Protein 9FCG (pdb70)

Foldseek 3Di:
DAFAAEEFEFELLWTWAFLLLQPDPVVPHTHTLFTDPDQLLVVLLVCVVLPHAEHEYELEDDNVNSVVSVLSSQQSHARRYEYEYPDFLVCQVVVNVSRHQAYEDEARQDDPLDGNVVRLVSNCVRPNQRRYEYEQAFEQDPNFTFRADDSRPGTGPDTPAQVVLVVCNVRHQEYEYEPSVQASVLQADDLVVLLRCLVRHPHQYEYEGNDAEPVSVVSSCVSNVSRYYYYDASQEVVNPHDYDPVVSSVVNVVVVD

GO terms:
  GO:0003949 1-(5-phosphoribosyl)-5-[(5-phosphoribosylamino)methylideneamino]imidazole-4-carboxamide isomerase activity (F, IDA)
  GO:0000105 L-histidine biosynthetic process (P, IDA)
  GO:0003949 1-(5-phosphoribosyl)-5-[(5-phosphoribosylamino)methylideneamino]imidazole-4-carboxamide isomerase activity (F, IMP)
  GO:0000105 L-histidine biosynthetic process (P, IMP)

Radius of gyration: 16.59 Å; Cα contacts (8 Å, |Δi|>4): 618; chains: 1; boundi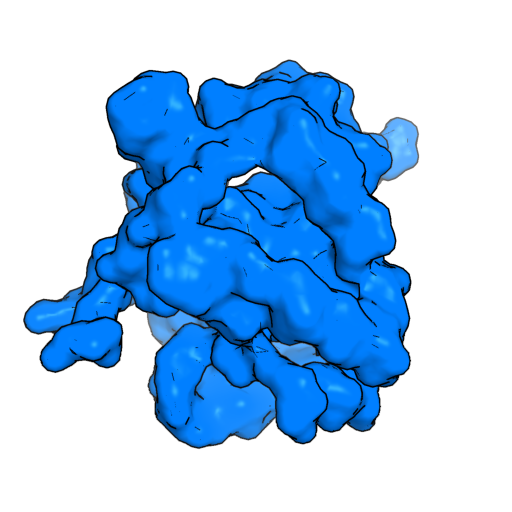ng box: 42×40×37 Å

Nearest PDB structures (foldseek):
  9fcg-assembly1_A  TM=1.004E+00  e=3.293E-57  Medicago truncatula
  9fcf-assembly1_A  TM=1.003E+00  e=4.001E-53  Medicago truncatula
  6vdg-assembly1_A  TM=8.249E-01  e=1.670E-14  Thermotoga maritima
  1thf-assembly1_D-2  TM=7.845E-01  e=5.642E-15  Thermotoga maritima
  1ka9-assembly1_F  TM=8.046E-01  e=2.705E-14  Thermus thermophilus

Solvent-accessible surface area: 11078 Å² total; per-residue (Å²): 93,1,62,1,11,0,8,0,18,0,10,128,25,66,3,21,10,6,8,7,36,25,7,112,66,74,199,128,126,24,99,53,44,41,86,21,134,94,40,2,26,96,10,0,44,44,0,86,134,42,37,1,142,15,0,6,0,34,9,21,21,105,43,102,146,0,102,53,12,0,26,81,0,0,106,29,18,93,49,2,0,5,0,1,30,66,6,47,24,140,42,0,80,46,11,36,129,58,17,6,29,23,0,8,5,24,44,56,1,17,72,142,5,90,44,33,68,121,59,0,108,30,0,38,166,47,5,16,81,97,98,0,1,2,11,2,0,2,48,93,90,151,58,128,14,12,0,1,4,40,80,42,33,87,84,6,102,18,29,4,54,41,166,32,0,113,99,2,10,90,24,2,47,21,1,4,0,19,3,0,80,35,24,7,68,75,157,16,25,33,61,96,0,0,42,37,0,5,148,58,23,80,36,68,2,4,0,4,6,9,7,34,81,68,86,17,0,72,88,0,85,87,17,0,114,55,80,0,15,0,6,2,14,11,5,0,70,44,0,51,14,158,13,32,4,129,76,0,10,43,14,7,64,118,26,130,163

Secondary structure (DSSP, 8-state):
---B--EEEEETTEEEEE-GGG------PPPEEEEE-S-HHHHHHHHHHTT--SEEEEEESS-HHHHHHHHHHHHHSTTTEEEESS--TTTHHHHHTTT-SEEEESGGGEETTEE-HHHHHHHHHHH-GGGEEEE--EEEETTEEEEEETTTTEEEEEE-SHHHHHHHTTS-SEEEEEBTTTTTS-S---HHHHHHHHHH-SS-EEEES---SHHHHHHHHHHHTT-EEEE--TTBGGGTSSB-HHHHHHHHHHHT-

Structure (mmCIF, N/CA/C/O backbone):
data_9FCG
#
_entry.id   9FCG
#
_cell.length_a   87.790
_cell.length_b   87.790
_cell.length_c   35.633
_cell.angle_alpha   90.000
_cell.angle_beta   90.000
_cell.angle_gamma   90.000
#
_symmetry.space_group_name_H-M   'P 4'
#
loop_
_entity.id
_entity.type
_entity.pdbx_description
1 polymer '1-(5-phosphoribosyl)-5-[(5-phosphoribosylamino)methylideneamino] imidazole-4-carboxamide isomerase, chloroplastic'
2 non-polymer '[(2R,3S,4R,5R)-5-[4-AMINOCARBONYL-5-[[(Z)-[(3R,4R)-3,4-DIHYDROXY-2-OXO-5-PHOSPHONOOXY-PENTYL]IMINOMETHYL]AMINO]IMIDAZOL-1-YL]-3,4-DIHYDROXY-OXOLAN-2-YL]METHYL DIHYDROGEN PHOSPHATE'
3 non-polymer (4S)-2-METHYL-2,4-PENTANEDIOL
4 non-polymer 'SODIUM ION'
5 non-polymer 'CHLORIDE ION'
6 water water
#
loop_
_atom_site.group_PDB
_atom_site.id
_atom_site.type_symbol
_atom_site.label_atom_id
_atom_site.label_alt_id
_atom_site.label_comp_id
_atom_site.label_asym_id
_atom_site.label_entity_id
_atom_site.label_seq_id
_atom_site.pdbx_PDB_ins_code
_atom_site.Cartn_x
_atom_site.Cartn_y
_atom_site.Cartn_z
_atom_site.occupancy
_atom_site.B_iso_or_equiv
_atom_site.auth_seq_id
_atom_site.auth_comp_id
_atom_site.auth_asym_id
_atom_site.auth_atom_id
_atom_site.pdbx_PDB_model_num
ATOM 1 N N . SER A 1 11 ? 33.06900 26.41700 5.01100 1.000 38.63000 49 SER A N 1
ATOM 2 C CA . SER A 1 11 ? 32.96200 25.15700 4.28700 1.000 33.29000 49 SER A CA 1
ATOM 3 C C . SER A 1 11 ? 31.56300 24.96900 3.70900 1.000 29.75000 49 SER A C 1
ATOM 4 O O . SER A 1 11 ? 30.56000 25.28000 4.35900 1.000 31.65000 49 SER A O 1
ATOM 7 N N . VAL A 1 12 ? 31.51300 24.45000 2.48500 1.000 21.83000 50 VAL A N 1
ATOM 8 C CA . VAL A 1 12 ? 30.24800 24.21100 1.80800 1.000 18.28000 50 VAL A CA 1
ATOM 9 C C . VAL A 1 12 ? 29.49100 23.10900 2.53200 1.000 17.70000 50 VAL A C 1
ATOM 10 O O . VAL A 1 12 ? 30.06800 22.08200 2.91300 1.000 19.50000 50 VAL A O 1
ATOM 14 N N . GLN A 1 13 ? 28.18900 23.31000 2.71400 1.000 14.83000 51 GLN A N 1
ATOM 15 C CA . GLN A 1 13 ? 27.31800 22.30500 3.30200 1.000 15.54000 51 GLN A CA 1
ATOM 16 C C . GLN A 1 13 ? 26.33000 21.76500 2.28000 1.000 15.72000 51 GLN A C 1
ATOM 17 O O . GLN A 1 13 ? 25.78500 22.51900 1.46800 1.000 14.08000 51 GLN A O 1
ATOM 23 N N . PHE A 1 14 ? 26.10000 20.45400 2.34600 1.000 12.55000 52 PHE A N 1
ATOM 24 C CA . PHE A 1 14 ? 24.95600 19.79400 1.72700 1.000 13.39000 52 PHE A CA 1
ATOM 25 C C . PHE A 1 14 ? 23.72800 20.09100 2.57700 1.000 12.64000 52 PHE A C 1
ATOM 26 O O . PHE A 1 14 ? 23.65300 19.67800 3.73800 1.000 16.02000 52 PHE A O 1
ATOM 34 N N . ARG A 1 15 ? 22.77700 20.82700 2.00000 1.000 10.69000 53 ARG A N 1
ATO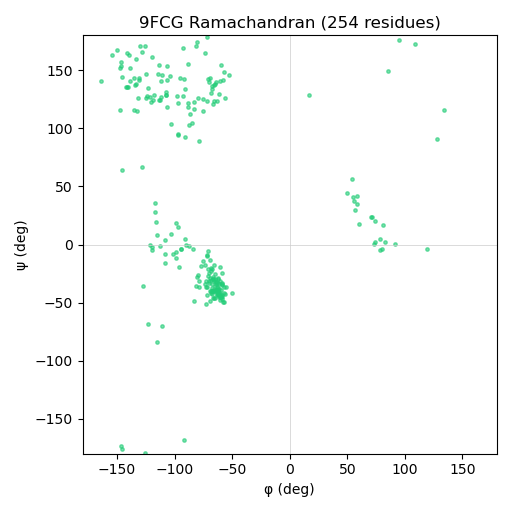M 35 C CA . ARG A 1 15 ? 21.50100 21.10400 2.64700 1.000 14.74000 53 ARG A CA 1
ATOM 36 C C . ARG A 1 15 ? 20.46000 20.20300 2.01000 1.000 12.92000 53 ARG A C 1
ATOM 37 O O . ARG A 1 15 ? 20.02300 20.47600 0.87200 1.000 12.90000 53 ARG A O 1
ATOM 45 N N . PRO A 1 16 ? 20.02900 19.13000 2.66800 1.000 12.20000 54 PRO A N 1
ATOM 46 C CA . PRO A 1 16 ? 19.11200 18.18700 2.02300 1.000 12.39000 54 PRO A CA 1
ATOM 47 C C . PRO A 1 16 ? 17.70500 18.76000 1.91700 1.000 15.66000 54 PRO A C 1
ATOM 48 O O . PRO A 1 16 ? 17.34800 19.74800 2.56000 1.000 14.17000 54 PRO A O 1
ATOM 52 N N . CYS A 1 17 ? 16.89100 18.13100 1.07700 1.000 14.35000 55 CYS A N 1
ATOM 53 C CA . CYS A 1 17 ? 15.53100 18.62100 0.91700 1.000 14.34000 55 CYS A CA 1
ATOM 54 C C . CYS A 1 17 ? 14.51700 17.48500 0.97700 1.000 12.99000 55 CYS A C 1
ATOM 55 O O . CYS A 1 17 ? 14.83700 16.30500 0.79600 1.000 13.35000 55 CYS A O 1
ATOM 58 N N . ILE A 1 18 ? 13.27500 17.87900 1.26100 1.000 11.12000 56 ILE A N 1
ATOM 59 C CA . ILE A 1 18 ? 12.09800 17.03200 1.12400 1.000 12.60000 56 ILE A CA 1
ATOM 60 C C . ILE A 1 18 ? 11.05100 17.90400 0.44900 1.000 12.76000 56 ILE A C 1
ATOM 61 O O . ILE A 1 18 ? 10.64600 18.92300 1.01400 1.000 14.89000 56 ILE A O 1
ATOM 66 N N . ASN A 1 19 ? 10.63900 17.53800 -0.76000 1.000 13.46000 57 ASN A N 1
ATOM 67 C CA A ASN A 1 19 ? 9.57100 18.24700 -1.44600 0.570 12.78000 57 ASN A CA 1
ATOM 68 C CA B ASN A 1 19 ? 9.56800 18.24100 -1.45500 0.430 12.84000 57 ASN A CA 1
ATOM 69 C C . ASN A 1 19 ? 8.29700 17.41600 -1.35700 1.000 13.29000 57 ASN A C 1
ATOM 70 O O . ASN A 1 19 ? 8.31400 16.21700 -1.64200 1.000 13.90000 57 ASN A O 1
ATOM 79 N N . ILE A 1 20 ? 7.20400 18.06100 -0.96300 1.000 12.72000 58 ILE A N 1
ATOM 80 C CA . ILE A 1 20 ? 5.91900 17.39800 -0.77200 1.000 14.21000 58 ILE A CA 1
ATOM 81 C C . ILE A 1 20 ? 4.90400 18.04000 -1.70300 1.000 12.93000 58 ILE A C 1
ATOM 82 O O . ILE A 1 20 ? 4.67000 19.25300 -1.63200 1.000 15.24000 58 ILE A O 1
ATOM 87 N N . HIS A 1 21 ? 4.29200 17.22500 -2.56600 1.000 13.10000 59 HIS A N 1
ATOM 88 C CA . HIS A 1 21 ? 3.29700 17.69600 -3.51800 1.000 13.97000 59 HIS A CA 1
ATOM 89 C C . HIS A 1 21 ? 2.08600 16.77900 -3.44900 1.000 15.45000 59 HIS A C 1
ATOM 90 O O . HIS A 1 21 ? 2.22500 15.55500 -3.55200 1.000 13.81000 59 HIS A O 1
ATOM 97 N N . LYS A 1 22 ? 0.91400 17.37600 -3.24400 1.000 15.21000 60 LYS A N 1
ATOM 98 C CA . LYS A 1 22 ? -0.34100 16.64100 -3.09300 1.000 14.29000 60 LYS A CA 1
ATOM 99 C C . LYS A 1 22 ? -0.20300 15.52000 -2.06400 1.000 14.74000 60 LYS A C 1
ATOM 100 O O . LYS A 1 22 ? -0.65100 14.39100 -2.27000 1.000 18.79000 60 LYS A O 1
ATOM 106 N N . GLY A 1 23 ? 0.43500 15.84800 -0.93900 1.000 14.72000 61 GLY A N 1
ATOM 107 C CA . GLY A 1 23 ? 0.57300 14.93300 0.17500 1.000 14.15000 61 GLY A CA 1
ATOM 108 C C . GLY A 1 23 ? 1.63400 13.86300 0.03900 1.000 17.47000 61 GLY A C 1
ATOM 109 O O . GLY A 1 23 ? 1.73100 12.99800 0.92000 1.000 18.68000 61 GLY A O 1
ATOM 110 N N . LYS A 1 24 ? 2.42700 13.87500 -1.02600 1.000 13.24000 62 LYS A N 1
ATOM 111 C CA . LYS A 1 24 ? 3.41200 12.83100 -1.25800 1.000 14.42000 62 LYS A CA 1
ATOM 112 C C . LYS A 1 24 ? 4.78900 13.44800 -1.43700 1.000 13.27000 62 LYS A C 1
ATOM 113 O O . LYS A 1 24 ? 4.93000 14.52800 -2.01200 1.000 14.75000 62 LYS A O 1
ATOM 119 N N . VAL A 1 25 ? 5.80800 12.72000 -0.98400 1.000 13.84000 63 VAL A N 1
ATOM 120 C CA . VAL A 1 25 ? 7.19000 13.07700 -1.29500 1.000 11.51000 63 VAL A CA 1
ATOM 121 C C . VAL A 1 25 ? 7.41100 12.91500 -2.79700 1.000 15.69000 63 VAL A C 1
ATOM 122 O O . VAL A 1 25 ? 7.17900 11.84000 -3.36500 1.000 14.42000 63 VAL A O 1
ATOM 126 N N . LYS A 1 26 ? 7.84400 13.99300 -3.45700 1.000 12.55000 64 LYS A N 1
ATOM 127 C CA . LYS A 1 26 ? 8.12800 13.96800 -4.88600 1.000 12.03000 64 LYS A CA 1
ATOM 128 C C . LYS A 1 26 ? 9.39300 14.75800 -5.18600 1.000 15.44000 64 LYS A C 1
ATOM 129 O O . LYS A 1 26 ? 9.85700 15.56300 -4.38200 1.000 18.46000 64 LYS A O 1
ATOM 135 N N . GLN A 1 27 ? 9.94800 14.52600 -6.37100 1.000 12.35000 65 GLN A N 1
ATOM 136 C CA . GLN A 1 27 ? 10.85100 15.47500 -6.99300 1.000 14.43000 65 GLN A CA 1
ATOM 137 C C . GLN A 1 27 ? 10.26900 15.78500 -8.35500 1.000 14.93000 65 GLN A C 1
ATOM 138 O O . GLN A 1 27 ? 9.94300 14.86300 -9.10800 1.000 15.43000 65 GLN A O 1
ATOM 144 N N . ILE A 1 28 ? 10.09800 17.07100 -8.64800 1.000 12.93000 66 ILE A N 1
ATOM 145 C CA . ILE A 1 28 ? 9.49400 17.49900 -9.90300 1.000 14.61000 66 ILE A CA 1
ATOM 146 C C . ILE A 1 28 ? 10.43300 18.47000 -10.59500 1.000 13.16000 66 ILE A C 1
ATOM 147 O O . ILE A 1 28 ? 11.44000 18.90900 -10.04100 1.000 13.66000 66 ILE A O 1
ATOM 152 N N . VAL A 1 29 ? 10.08500 18.79200 -11.83900 1.000 12.38000 67 VAL A N 1
ATOM 153 C CA . VAL A 1 29 ? 10.68700 19.91600 -12.54100 1.000 11.76000 67 VAL A CA 1
ATOM 154 C C . VAL A 1 29 ? 9.84700 21.13500 -12.15900 1.000 14.88000 67 VAL A C 1
ATOM 155 O O . VAL A 1 29 ? 8.72800 21.32600 -12.65000 1.000 13.75000 67 VAL A O 1
ATOM 159 N N . GLY A 1 30 ? 10.38100 21.95000 -11.24400 1.000 12.50000 68 GLY A N 1
ATOM 160 C CA . GLY A 1 30 ? 9.58400 23.01500 -10.64800 1.000 11.56000 68 GLY A CA 1
ATOM 161 C C . GLY A 1 30 ? 9.02600 24.01700 -11.64100 1.000 13.05000 68 GLY A C 1
ATOM 162 O O . GLY A 1 30 ? 7.93600 24.56600 -11.43200 1.000 13.30000 68 GLY A O 1
ATOM 163 N N . SER A 1 31 ? 9.76200 24.28600 -12.72400 1.000 12.76000 69 SER A N 1
ATOM 164 C CA . SER A 1 31 ? 9.28700 25.24700 -13.71000 1.000 13.42000 69 SER A CA 1
ATOM 165 C C . SER A 1 31 ? 8.10500 24.72900 -14.51500 1.000 16.63000 69 SER A C 1
ATOM 166 O O . SER A 1 31 ? 7.53800 25.49000 -15.31700 1.000 16.33000 69 SER A O 1
ATOM 169 N N . THR A 1 32 ? 7.71800 23.46900 -14.33200 1.000 12.61000 70 THR A N 1
ATOM 170 C CA . THR A 1 32 ? 6.55700 22.93500 -15.02600 1.000 13.37000 70 THR A CA 1
ATOM 171 C C . THR A 1 32 ? 5.34500 22.83700 -14.12000 1.000 14.33000 70 THR A C 1
ATOM 172 O O . THR A 1 32 ? 4.33900 22.24200 -14.51100 1.000 16.28000 70 THR A O 1
ATOM 176 N N . LEU A 1 33 ? 5.42500 23.39800 -12.91500 1.000 13.19000 71 LEU A N 1
ATOM 177 C CA . LEU A 1 33 ? 4.24300 23.53800 -12.08400 1.000 17.38000 71 LEU A CA 1
ATOM 178 C C . LEU A 1 33 ? 3.38100 24.62600 -12.70100 1.000 23.18000 71 LEU A C 1
ATOM 179 O O . LEU A 1 33 ? 3.85500 25.74400 -12.94200 1.000 27.80000 71 LEU A O 1
ATOM 184 N N . LYS A 1 34 ? 2.14700 24.29000 -13.00700 1.000 22.91000 72 LYS A N 1
ATOM 185 C CA . LYS A 1 34 ? 1.21400 25.21300 -13.63400 1.000 23.81000 72 LYS A CA 1
ATOM 186 C C . LYS A 1 34 ? -0.05400 25.20700 -12.79300 1.000 31.36000 72 LYS A C 1
ATOM 187 O 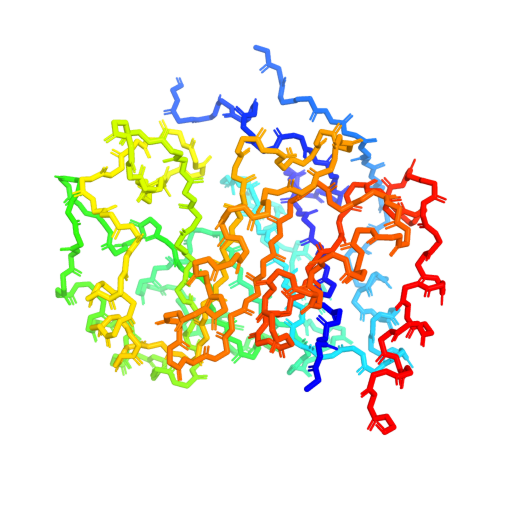O . LYS A 1 34 ? -1.09700 24.72800 -13.23600 1.000 36.44000 72 LYS A O 1
ATOM 193 N N . ASP A 1 35 ? 0.03500 25.70700 -11.56400 1.000 25.29000 73 ASP A N 1
ATOM 194 C CA . ASP A 1 35 ? -1.15300 25.80300 -10.72900 1.000 27.86000 73 ASP A CA 1
ATOM 195 C C . ASP A 1 35 ? -1.57700 27.23700 -10.45500 1.000 33.02000 73 ASP A C 1
ATOM 196 O O . ASP A 1 35 ? -2.59700 27.44600 -9.79300 1.000 29.63000 73 ASP A O 1
ATOM 201 N N . LEU A 1 36 ? -0.84200 28.23000 -10.95800 1.000 32.38000 74 LEU A N 1
ATOM 202 C CA . LEU A 1 36 ? -1.26600 29.60900 -10.74200 1.000 38.36000 74 LEU A CA 1
ATOM 203 C C . LEU A 1 36 ? -2.48500 29.95200 -11.58700 1.000 39.85000 74 LEU A C 1
ATOM 204 O O . LEU A 1 36 ? -3.32000 30.75900 -11.16600 1.000 42.30000 74 LEU A O 1
ATOM 209 N N . LYS A 1 37 ? -2.60900 29.35000 -12.76700 1.000 43.12000 75 LYS A N 1
ATOM 210 C CA . LYS A 1 37 ? -3.77500 29.56300 -13.62100 1.000 48.24000 75 LYS A CA 1
ATOM 211 C C . LYS A 1 37 ? -4.62700 28.29800 -13.68700 1.000 50.94000 75 LYS A C 1
ATOM 212 O O . LYS A 1 37 ? -5.75900 28.32600 -14.17000 1.000 54.98000 75 LYS A O 1
ATOM 218 N N . SER A 1 42 ? -1.39100 20.21100 -18.47100 1.000 41.90000 80 SER A N 1
ATOM 219 C CA . SER A 1 42 ? -0.36100 19.19000 -18.27900 1.000 41.87000 80 SER A CA 1
ATOM 220 C C . SER A 1 42 ? 0.13900 19.18300 -16.84100 1.000 40.04000 80 SER A C 1
ATOM 221 O O . SER A 1 42 ? 0.51600 20.23100 -16.31300 1.000 37.24000 80 SER A O 1
ATOM 224 N N . ASP A 1 43 ? 0.14200 18.00700 -16.21100 1.000 41.77000 81 ASP A N 1
ATOM 225 C CA . ASP A 1 43 ? 0.71100 17.87600 -14.87600 1.000 33.19000 81 ASP A CA 1
ATOM 226 C C . ASP A 1 43 ? 2.19100 18.26400 -14.90300 1.000 31.14000 81 ASP A C 1
ATOM 227 O O . ASP A 1 43 ? 2.84200 18.16600 -15.95000 1.000 32.63000 81 ASP A O 1
ATOM 232 N N . PRO A 1 44 ? 2.75200 18.70400 -13.77000 1.000 30.03000 82 PRO A N 1
ATOM 233 C CA . PRO A 1 44 ? 4.20200 18.93000 -13.73100 1.000 17.97000 82 PRO A CA 1
ATOM 234 C C . PRO A 1 44 ? 4.94300 17.65800 -14.09000 1.000 19.75000 82 PRO A C 1
ATOM 235 O O . PRO A 1 44 ? 4.47300 16.54500 -13.83900 1.000 20.33000 82 PRO A O 1
ATOM 239 N N . ILE A 1 45 ? 6.10200 17.83400 -14.71200 1.000 16.40000 83 ILE A N 1
ATOM 240 C CA . ILE A 1 45 ? 6.98700 16.70900 -14.97500 1.000 15.33000 83 ILE A CA 1
ATOM 241 C C . ILE A 1 45 ? 7.49300 16.18400 -13.64300 1.000 17.87000 83 ILE A C 1
ATOM 242 O O . ILE A 1 45 ? 8.13600 16.91600 -12.88600 1.000 15.58000 83 ILE A O 1
ATOM 247 N N . THR A 1 46 ? 7.22700 14.91300 -13.36500 1.000 17.04000 84 THR A N 1
ATOM 248 C CA . THR A 1 46 ? 7.56100 14.29200 -12.08800 1.000 15.50000 84 THR A CA 1
ATOM 249 C C . THR A 1 46 ? 8.74700 13.36300 -12.29200 1.000 19.55000 84 THR A C 1
ATOM 250 O O . THR A 1 46 ? 8.66200 12.40500 -13.06800 1.000 17.52000 84 THR A O 1
ATOM 254 N N . ASN A 1 47 ? 9.85400 13.66100 -11.60900 1.000 14.55000 85 ASN A N 1
ATOM 255 C CA . ASN A 1 47 ? 11.02400 12.79400 -11.64300 1.000 13.46000 85 ASN A CA 1
ATOM 256 C C . ASN A 1 47 ? 10.88700 11.59800 -10.70500 1.000 17.70000 85 ASN A C 1
ATOM 257 O O . ASN A 1 47 ? 11.48700 10.54000 -10.95800 1.000 17.57000 85 ASN A O 1
ATOM 262 N N . PHE A 1 48 ? 10.12000 11.74900 -9.62400 1.000 12.64000 86 PHE A N 1
ATOM 263 C CA . PHE A 1 48 ? 10.06800 10.75600 -8.56300 1.000 15.06000 86 PHE A CA 1
ATOM 264 C C . PHE A 1 48 ? 8.84700 11.01300 -7.70200 1.000 15.56000 86 PHE A C 1
ATOM 265 O O . PHE A 1 48 ? 8.52900 12.16400 -7.41600 1.000 13.96000 86 PHE A O 1
ATOM 273 N N . GLU A 1 49 ? 8.17600 9.94200 -7.27900 1.000 13.73000 87 GLU A N 1
ATOM 274 C CA . GLU A 1 49 ? 7.19500 10.07900 -6.21300 1.000 14.98000 87 GLU A CA 1
ATOM 275 C C . GLU A 1 49 ? 7.20100 8.81000 -5.38200 1.000 17.76000 87 GLU A C 1
ATOM 276 O O . GLU A 1 49 ? 7.56100 7.73000 -5.86100 1.000 18.27000 87 GLU A O 1
ATOM 282 N N . SER A 1 50 ? 6.80500 8.95600 -4.12300 1.000 17.19000 88 SER A N 1
ATOM 283 C CA . SER A 1 50 ? 6.88200 7.84800 -3.19000 1.000 19.83000 88 SER A CA 1
ATOM 284 C C . SER A 1 50 ? 5.74300 7.95100 -2.19100 1.000 18.85000 88 SER A C 1
ATOM 285 O O . SER A 1 50 ? 5.25500 9.04400 -1.89900 1.000 19.89000 88 SER A O 1
ATOM 288 N N . ASP A 1 51 ? 5.32400 6.79800 -1.66900 1.000 20.00000 89 ASP A N 1
ATOM 289 C CA . ASP A 1 51 ? 4.40600 6.75300 -0.53900 1.000 19.57000 89 ASP A CA 1
ATOM 290 C C . ASP A 1 51 ? 5.13500 6.74200 0.79900 1.000 21.94000 89 ASP A C 1
ATOM 291 O O . ASP A 1 51 ? 4.47900 6.72600 1.84700 1.000 21.25000 89 ASP A O 1
ATOM 296 N N . LYS A 1 52 ? 6.46600 6.75900 0.78500 1.000 18.20000 90 LYS A N 1
ATOM 297 C CA . LYS A 1 52 ? 7.23600 6.77900 2.02500 1.000 16.73000 90 LYS A CA 1
ATOM 298 C C . LYS A 1 52 ? 6.99200 8.07400 2.79500 1.000 20.18000 90 LYS A C 1
ATOM 299 O O . LYS A 1 52 ? 6.93800 9.15600 2.21200 1.000 18.37000 90 LYS A O 1
ATOM 305 N N . SER A 1 53 ? 6.83700 7.95900 4.11300 1.000 20.26000 91 SER A N 1
ATOM 306 C CA . SER A 1 53 ? 6.61500 9.14100 4.93900 1.000 17.90000 91 SER A CA 1
ATOM 307 C C . SER A 1 53 ? 7.78500 10.10700 4.84100 1.000 17.33000 91 SER A C 1
ATOM 308 O O . SER A 1 53 ? 8.95000 9.70000 4.83900 1.000 17.19000 91 SER A O 1
ATOM 311 N N . ALA A 1 54 ? 7.46800 11.40600 4.80400 1.000 16.47000 92 ALA A N 1
ATOM 312 C CA . ALA A 1 54 ? 8.51100 12.42100 4.89200 1.000 15.17000 92 ALA A CA 1
ATOM 313 C C . ALA A 1 54 ? 9.32500 12.29600 6.17800 1.000 16.52000 92 ALA A C 1
ATOM 314 O O . ALA A 1 54 ? 10.48600 12.71800 6.21200 1.000 15.92000 92 ALA A O 1
ATOM 316 N N . ALA A 1 55 ? 8.75000 11.70400 7.23100 1.000 16.12000 93 ALA A N 1
ATOM 317 C CA . ALA A 1 55 ? 9.52400 11.43800 8.44000 1.000 15.60000 93 ALA A CA 1
ATOM 318 C C . ALA A 1 55 ? 10.70900 10.51400 8.17600 1.000 13.66000 93 ALA A C 1
ATOM 319 O O . ALA A 1 55 ? 11.73200 10.61600 8.86100 1.000 16.50000 93 ALA A O 1
ATOM 321 N N . GLU A 1 56 ? 10.59600 9.59100 7.21300 1.000 14.74000 94 GLU A N 1
ATOM 322 C CA . GLU A 1 56 ? 11.71700 8.69100 6.96100 1.000 15.11000 94 GLU A CA 1
ATOM 323 C C . GLU A 1 56 ? 12.90400 9.45000 6.38800 1.000 15.59000 94 GLU A C 1
ATOM 324 O O . GLU A 1 56 ? 14.05300 9.18700 6.76100 1.000 17.51000 94 GLU A O 1
ATOM 330 N N . TYR A 1 57 ? 12.64100 10.40500 5.49100 1.000 13.78000 95 TYR A N 1
ATOM 331 C CA . TYR A 1 57 ? 13.71800 11.24300 4.97500 1.000 15.95000 95 TYR A CA 1
ATOM 332 C C . TYR A 1 57 ? 14.27600 12.14800 6.06200 1.000 13.44000 95 TYR A C 1
ATOM 333 O O . TYR A 1 57 ? 15.49600 12.31200 6.16700 1.000 13.66000 95 TYR A O 1
ATOM 342 N N . ALA A 1 58 ? 13.40000 12.74200 6.88400 1.000 12.55000 96 ALA A N 1
ATOM 343 C CA . ALA A 1 58 ? 13.87200 13.59400 7.97300 1.000 13.96000 96 ALA A CA 1
ATOM 344 C C . ALA A 1 58 ? 14.78100 12.82100 8.92100 1.000 15.50000 96 ALA A C 1
ATOM 345 O O . ALA A 1 58 ? 15.82800 13.32800 9.34100 1.000 14.88000 96 ALA A O 1
ATOM 347 N N . THR A 1 59 ? 14.39000 11.59000 9.25900 1.000 15.39000 97 THR A N 1
ATOM 348 C CA . THR A 1 59 ? 15.18600 10.74900 10.15000 1.000 16.60000 97 THR A CA 1
ATOM 349 C C . THR A 1 59 ? 16.53300 10.39000 9.52900 1.000 14.72000 97 THR A C 1
ATOM 350 O O . THR A 1 59 ? 17.55600 10.37300 10.21900 1.000 15.66000 97 THR A O 1
ATOM 354 N N . LEU A 1 60 ? 16.55200 10.10600 8.22500 1.000 15.21000 98 LEU A N 1
ATOM 355 C CA . LEU A 1 60 ? 17.80800 9.82600 7.53300 1.000 15.42000 98 LEU A CA 1
ATOM 356 C C . LEU A 1 60 ? 18.77100 10.99800 7.66100 1.000 13.55000 98 LEU A C 1
ATOM 357 O O . LEU A 1 60 ? 19.94000 10.82800 8.03000 1.000 14.55000 98 LEU A O 1
ATOM 362 N N . TYR A 1 61 ? 18.28200 12.20700 7.37300 1.000 13.63000 99 TYR A N 1
ATOM 363 C CA . TYR A 1 61 ? 19.12200 13.39300 7.46500 1.000 12.54000 99 TYR A CA 1
ATOM 364 C C . TYR A 1 61 ? 19.60200 13.60500 8.89300 1.000 13.51000 99 TYR A C 1
ATOM 365 O O . TYR A 1 61 ? 20.76900 13.95400 9.12400 1.000 15.74000 99 TYR A O 1
ATOM 374 N N . LYS A 1 62 ? 18.71000 13.39300 9.86200 1.000 13.67000 100 LYS A N 1
ATOM 375 C CA . LYS A 1 62 ? 19.08900 13.52200 11.26600 1.000 14.20000 100 LYS A CA 1
ATOM 376 C C . LYS A 1 62 ? 20.21400 12.56100 11.63200 1.000 16.65000 100 LYS A C 1
ATOM 377 O O . LYS A 1 62 ? 21.17100 12.95300 12.31100 1.000 15.36000 100 LYS A O 1
ATOM 383 N N . GLN A 1 63 ? 20.11700 11.30300 11.17800 1.000 18.32000 101 GLN A N 1
ATOM 384 C CA . GLN A 1 63 ? 21.13100 10.29900 11.49600 1.000 17.92000 101 GLN A CA 1
ATOM 385 C C . GLN A 1 63 ? 22.50000 10.68100 10.95400 1.000 18.69000 101 GLN A C 1
ATOM 386 O O . GLN A 1 63 ? 23.52500 10.36800 11.57100 1.000 19.41000 101 GLN A O 1
ATOM 392 N N . ASP A 1 64 ? 22.54200 11.34000 9.80200 1.000 18.67000 102 ASP A N 1
ATOM 393 C CA . ASP A 1 64 ? 23.80300 11.73900 9.20000 1.000 16.25000 102 ASP A CA 1
ATOM 394 C C . ASP A 1 64 ? 24.24100 13.13000 9.63000 1.000 15.06000 102 ASP A C 1
ATOM 395 O O . ASP A 1 64 ? 25.25900 13.62000 9.13900 1.000 19.60000 102 ASP A O 1
ATOM 400 N N . GLY A 1 65 ? 23.50600 13.76500 10.54100 1.000 14.89000 103 GLY A N 1
ATOM 401 C CA . GLY A 1 65 ? 23.93400 15.03500 11.09500 1.000 17.69000 103 GLY A CA 1
ATOM 402 C C . GLY A 1 65 ? 23.78100 16.21700 10.16800 1.000 15.04000 103 GLY A C 1
ATOM 403 O O . GLY A 1 65 ? 24.43700 17.24000 10.37700 1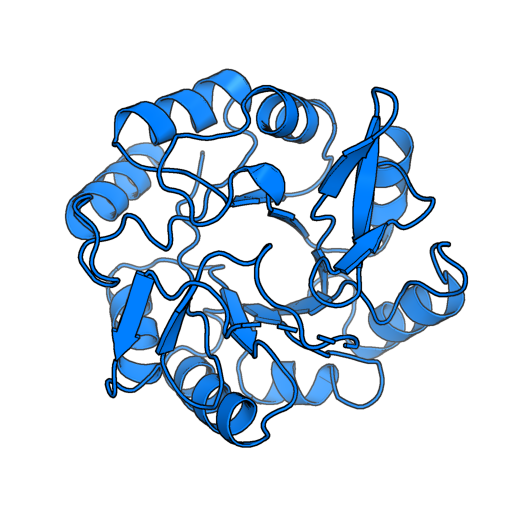.000 16.53000 103 GLY A O 1
ATOM 404 N N . LEU A 1 66 ? 22.92500 16.11400 9.14900 1.000 15.26000 104 LEU A N 1
ATOM 405 C CA . LEU A 1 66 ? 22.72400 17.21600 8.21500 1.000 13.29000 104 LEU A CA 1
ATOM 406 C C . LEU A 1 66 ? 21.72800 18.19800 8.81000 1.000 15.25000 104 LEU A C 1
ATOM 407 O O . LEU A 1 66 ? 20.56800 17.84300 9.04000 1.000 19.09000 104 LEU A O 1
ATOM 412 N N . LYS A 1 67 ? 22.17700 19.42100 9.06600 1.000 15.80000 105 LYS A N 1
ATOM 413 C CA . LYS A 1 67 ? 21.31400 20.46200 9.60100 1.000 15.76000 105 LYS A CA 1
ATOM 414 C C . LYS A 1 67 ? 21.00000 21.48400 8.51800 1.000 16.92000 105 LYS A C 1
ATOM 415 O O . LYS A 1 67 ? 21.77000 21.66900 7.57400 1.000 19.07000 105 LYS A O 1
ATOM 421 N N . GLY A 1 68 ? 19.85600 22.14100 8.65400 1.000 14.77000 106 GLY A N 1
ATOM 422 C CA . GLY A 1 68 ? 19.56400 23.25500 7.77400 1.000 15.21000 106 GLY A CA 1
ATOM 423 C C . GLY A 1 68 ? 19.03600 22.88600 6.41300 1.000 14.10000 106 GLY A C 1
ATOM 424 O O . GLY A 1 68 ? 19.04400 23.73600 5.51600 1.000 14.97000 106 GLY A O 1
ATOM 425 N N . GLY A 1 69 ? 18.56500 21.65800 6.23300 1.000 11.97000 107 GLY A N 1
ATOM 426 C CA . GLY A 1 69 ? 17.82000 21.31400 5.04300 1.000 12.16000 107 GLY A CA 1
ATOM 427 C C . GLY A 1 69 ? 16.44100 21.94900 5.07300 1.000 13.49000 107 GLY A C 1
ATOM 428 O O . GLY A 1 69 ? 16.06200 22.63400 6.02300 1.000 14.65000 107 GLY A O 1
ATOM 429 N N . HIS A 1 70 ? 15.67500 21.72800 4.00200 1.000 12.27000 108 HIS A N 1
ATOM 430 C CA . HIS A 1 70 ? 14.35000 22.33900 3.90500 1.000 12.63000 108 HIS A CA 1
ATOM 431 C C . HIS A 1 70 ? 13.29200 21.35600 3.42500 1.000 13.24000 108 HIS A C 1
ATOM 432 O O . HIS A 1 70 ? 13.55400 20.48600 2.58600 1.000 15.08000 108 HIS A O 1
ATOM 439 N N . VAL A 1 71 ? 12.09700 21.50400 3.98600 1.000 11.35000 109 VAL A N 1
ATOM 440 C CA . VAL A 1 71 ? 10.89100 20.81000 3.55200 1.000 10.13000 109 VAL A CA 1
ATOM 441 C C . VAL A 1 71 ? 10.01100 21.83400 2.85500 1.000 13.53000 109 VAL A C 1
ATOM 442 O O . VAL A 1 71 ? 9.77100 22.91900 3.40300 1.000 12.38000 109 VAL A O 1
ATOM 446 N N . ILE A 1 72 ? 9.55300 21.51600 1.64100 1.000 12.90000 110 ILE A N 1
ATOM 447 C CA . ILE A 1 72 ? 8.70500 22.41700 0.85400 1.000 12.81000 110 ILE A CA 1
ATOM 448 C C . ILE A 1 72 ? 7.32400 21.79400 0.72900 1.000 17.59000 110 ILE A C 1
ATOM 449 O O . ILE A 1 72 ? 7.19200 20.66100 0.24700 1.000 17.28000 110 ILE A O 1
ATOM 454 N N . MET A 1 73 ? 6.29600 22.54100 1.14200 1.000 18.13000 111 MET A N 1
ATOM 455 C CA . MET A 1 73 ? 4.89700 22.15600 0.92900 1.000 20.52000 111 MET A CA 1
ATOM 456 C C . MET A 1 73 ? 4.47600 22.76900 -0.38800 1.000 21.78000 111 MET A C 1
ATOM 457 O O . MET A 1 73 ? 4.02600 23.91800 -0.44500 1.000 26.67000 111 MET A O 1
ATOM 462 N N . LEU A 1 74 ? 4.62100 22.00000 -1.46700 1.000 19.47000 112 LEU A N 1
ATOM 463 C CA . LEU A 1 74 ? 4.44100 22.52300 -2.80900 1.000 18.09000 112 LEU A CA 1
ATOM 464 C C . LEU A 1 74 ? 2.96300 22.44200 -3.16400 1.000 19.35000 112 LEU A C 1
ATOM 465 O O . LEU A 1 74 ? 2.40200 21.34600 -3.28600 1.000 21.90000 112 LEU A O 1
ATOM 470 N N . GLY A 1 75 ? 2.32900 23.59800 -3.29900 1.000 16.33000 113 GLY A N 1
ATOM 471 C CA . GLY A 1 75 ? 0.93100 23.66300 -3.66800 1.000 15.68000 113 GLY A CA 1
ATOM 472 C C . GLY A 1 75 ? 0.03200 23.77900 -2.45400 1.000 17.42000 113 GLY A C 1
ATOM 473 O O . GLY A 1 75 ? 0.46600 23.72400 -1.29700 1.000 18.78000 113 GLY A O 1
ATOM 474 N N . ALA A 1 76 ? -1.26000 23.92000 -2.74900 1.000 19.23000 114 ALA A N 1
ATOM 475 C CA . ALA A 1 76 ? -2.25800 24.28300 -1.75200 1.000 17.40000 114 ALA A CA 1
ATOM 476 C C . ALA A 1 76 ? -2.96900 23.08800 -1.13600 1.000 19.41000 114 ALA A C 1
ATOM 477 O O . ALA A 1 76 ? -3.78500 23.28200 -0.23400 1.000 18.73000 114 ALA A O 1
ATOM 479 N N . ASP A 1 77 ? -2.69700 21.87300 -1.60100 1.000 17.92000 115 ASP A N 1
ATOM 480 C CA . ASP A 1 77 ? -3.34900 20.68700 -1.04800 1.000 17.68000 115 ASP A CA 1
ATOM 481 C C . ASP A 1 77 ? -3.10700 20.61700 0.45700 1.000 18.71000 115 ASP A C 1
ATOM 482 O O . ASP A 1 77 ? -1.95100 20.66600 0.89200 1.000 18.09000 115 ASP A O 1
ATOM 487 N N . PRO A 1 78 ? -4.15400 20.50000 1.28700 1.000 16.21000 116 PRO A N 1
ATOM 488 C CA . PRO A 1 78 ? -3.93100 20.46900 2.74000 1.000 18.61000 116 PRO A CA 1
ATOM 489 C C . PRO A 1 78 ? -3.21800 19.21700 3.22000 1.000 18.76000 116 PRO A C 1
ATOM 490 O O . PRO A 1 78 ? -2.65100 19.22300 4.32100 1.000 19.50000 116 PRO A O 1
ATOM 494 N N . PHE A 1 79 ? -3.22000 18.13700 2.44300 1.000 15.49000 117 PHE A N 1
ATOM 495 C CA . PHE A 1 79 ? -2.51400 16.95000 2.90100 1.000 14.73000 117 PHE A CA 1
ATOM 496 C C . PHE A 1 79 ? -1.00400 17.12000 2.81100 1.000 16.70000 117 PHE A C 1
ATOM 497 O O . PHE A 1 79 ? -0.26000 16.37700 3.46600 1.000 17.03000 117 PHE A O 1
ATOM 505 N N . SER A 1 80 ? -0.53400 18.09700 2.03200 1.000 15.99000 118 SER A N 1
ATOM 506 C CA . SER A 1 80 ? 0.89600 18.37500 2.00000 1.000 15.55000 118 SER A CA 1
ATOM 507 C C . SER A 1 80 ? 1.37200 18.99600 3.30200 1.000 18.00000 118 SER A C 1
ATOM 508 O O . SER A 1 80 ? 2.51800 18.77300 3.70900 1.000 18.18000 118 SER A O 1
ATOM 511 N N . LYS A 1 81 ? 0.52700 19.79100 3.96200 1.000 18.80000 119 LYS A N 1
ATOM 512 C CA . LYS A 1 81 ? 0.92600 20.34800 5.25100 1.000 18.80000 119 LYS A CA 1
ATOM 513 C C . LYS A 1 81 ? 1.07900 19.24700 6.29100 1.000 20.82000 119 LYS A C 1
ATOM 514 O O . LYS A 1 81 ? 2.06700 19.20300 7.03400 1.000 18.98000 119 LYS A O 1
ATOM 520 N N . ALA A 1 82 ? 0.10700 18.33900 6.35100 1.000 20.24000 120 ALA A N 1
ATOM 521 C CA . ALA A 1 82 ? 0.18900 17.22400 7.28600 1.000 19.33000 120 ALA A CA 1
ATOM 522 C C . ALA A 1 82 ? 1.46400 16.41200 7.07700 1.000 18.87000 120 ALA A C 1
ATOM 523 O O . ALA A 1 82 ? 2.12600 16.01300 8.04300 1.000 18.85000 120 ALA A O 1
ATOM 525 N N . ALA A 1 83 ? 1.82500 16.15800 5.81700 1.000 17.79000 121 ALA A N 1
ATOM 526 C CA . ALA A 1 83 ? 3.03200 15.39000 5.53800 1.000 16.11000 121 ALA A CA 1
ATOM 527 C C . ALA A 1 83 ? 4.27700 16.12500 6.01900 1.000 17.24000 121 ALA A C 1
ATOM 528 O O . ALA A 1 83 ? 5.20700 15.51100 6.56100 1.000 17.68000 121 ALA A O 1
ATOM 530 N N . SER A 1 84 ? 4.31100 17.44400 5.84500 1.000 17.18000 122 SER A N 1
ATOM 531 C CA . SER A 1 84 ? 5.49500 18.20000 6.23900 1.000 14.58000 122 SER A CA 1
ATOM 532 C C . SER A 1 84 ? 5.66600 18.19500 7.74400 1.000 19.26000 122 SER A C 1
ATOM 533 O O . SER A 1 84 ? 6.79500 18.11800 8.24400 1.000 18.36000 122 SER A O 1
ATOM 536 N N . LEU A 1 85 ? 4.55800 18.25900 8.48700 1.000 18.64000 123 LEU A N 1
ATOM 537 C CA . LEU A 1 85 ? 4.66200 18.18500 9.93900 1.000 17.58000 123 LEU A CA 1
ATOM 538 C C . LEU A 1 85 ? 5.24600 16.85300 10.39000 1.000 20.39000 123 LEU A C 1
ATOM 539 O O . LEU A 1 85 ? 5.91000 16.79600 11.43000 1.000 20.63000 123 LEU A O 1
ATOM 544 N N . GLU A 1 86 ? 5.03200 15.77600 9.62000 1.000 17.79000 124 GLU A N 1
ATOM 545 C CA . GLU A 1 86 ? 5.66800 14.50400 9.95800 1.000 18.94000 124 GLU A CA 1
ATOM 546 C C . GLU A 1 86 ? 7.19000 14.63800 9.96500 1.000 17.77000 124 GLU A C 1
ATOM 547 O O . GLU A 1 86 ? 7.86900 14.07600 10.83200 1.000 18.91000 124 GLU A O 1
ATOM 553 N N . ALA A 1 87 ? 7.74300 15.39100 9.01200 1.000 15.05000 125 ALA A N 1
ATOM 554 C CA . ALA A 1 87 ? 9.19000 15.55600 8.95000 1.000 13.28000 125 ALA A CA 1
ATOM 555 C C . ALA A 1 87 ? 9.69900 16.43600 10.08200 1.000 13.37000 125 ALA A C 1
ATOM 556 O O . ALA A 1 87 ? 10.73400 16.13900 10.69400 1.000 15.48000 125 ALA A O 1
ATOM 558 N N . LEU A 1 88 ? 9.00300 17.54100 10.35500 1.000 15.37000 126 LEU A N 1
ATOM 559 C CA . LEU A 1 88 ? 9.45900 18.44400 11.40900 1.000 14.34000 126 LEU A CA 1
ATOM 560 C C . LEU A 1 88 ? 9.42600 17.75400 12.75700 1.000 15.01000 126 LEU A C 1
ATOM 561 O O . LEU A 1 88 ? 10.32500 17.94600 13.58400 1.000 14.27000 126 LEU A O 1
ATOM 566 N N . HIS A 1 89 ? 8.39200 16.94400 12.99700 1.000 15.20000 127 HIS A N 1
ATOM 567 C CA . HIS A 1 89 ? 8.28800 16.26000 14.28100 1.000 15.33000 127 HIS A CA 1
ATOM 568 C C . HIS A 1 89 ? 9.37000 15.21200 14.44400 1.000 17.70000 127 HIS A C 1
ATOM 569 O O . HIS A 1 89 ? 9.79300 14.92800 15.57200 1.000 17.12000 127 HIS A O 1
ATOM 576 N N . ALA A 1 90 ? 9.81900 14.61400 13.33700 1.000 15.46000 128 ALA A N 1
ATOM 577 C CA . ALA A 1 90 ? 10.84800 13.58900 13.39600 1.000 14.93000 128 ALA A CA 1
ATOM 578 C C . ALA A 1 90 ? 12.23900 14.16300 13.60500 1.000 17.40000 128 ALA A C 1
ATOM 579 O O . ALA A 1 90 ? 13.14000 13.42500 14.01000 1.000 17.77000 128 ALA A O 1
ATOM 581 N N . TYR A 1 91 ? 12.43100 15.44300 13.33900 1.000 14.32000 129 TYR A N 1
ATOM 582 C CA . TYR A 1 91 ? 13.75100 16.05600 13.38200 1.000 12.48000 129 TYR A CA 1
ATOM 583 C C . TYR A 1 91 ? 13.60500 17.48900 13.87500 1.000 15.62000 129 TYR A C 1
ATOM 584 O O . TYR A 1 91 ? 13.88000 18.43800 13.13000 1.000 14.47000 129 TYR A O 1
ATOM 593 N N . PRO A 1 92 ? 13.16800 17.70200 15.11400 1.000 14.01000 130 PRO A N 1
ATOM 594 C CA . PRO A 1 92 ? 12.90600 19.07300 15.55200 1.000 13.12000 130 PRO A CA 1
ATOM 595 C C . PRO A 1 92 ? 14.19200 19.88000 15.59500 1.000 14.38000 130 PRO A C 1
ATOM 596 O O . PRO A 1 92 ? 15.24700 19.39600 16.01900 1.000 14.99000 130 PRO A O 1
ATOM 600 N N . GLY A 1 93 ? 14.10500 21.11600 15.10900 1.000 13.65000 131 GLY A N 1
ATOM 601 C CA . GLY A 1 93 ? 15.27400 21.95700 14.99300 1.000 14.39000 131 GLY A CA 1
ATOM 602 C C . GLY A 1 93 ? 16.16000 21.65200 13.80600 1.000 14.42000 131 GLY A C 1
ATOM 603 O O . GLY A 1 93 ? 17.12300 22.39200 13.57000 1.000 15.88000 131 GLY A O 1
ATOM 604 N N . GLY A 1 94 ? 15.86500 20.60400 13.04000 1.000 14.72000 132 GLY A N 1
ATOM 605 C CA . GLY A 1 94 ? 16.76100 20.17800 11.98200 1.000 14.36000 132 GLY A CA 1
ATOM 606 C C . GLY A 1 94 ? 16.42000 20.70100 10.60200 1.000 13.94000 132 GLY A C 1
ATOM 607 O O . GLY A 1 94 ? 17.28400 20.71700 9.71700 1.000 15.27000 132 GLY A O 1
ATOM 608 N N . LEU A 1 95 ? 15.18300 21.14600 10.40000 1.000 12.75000 133 LEU A N 1
ATOM 609 C CA . LEU A 1 95 ? 14.69700 21.47200 9.06400 1.000 10.97000 133 LEU A CA 1
ATOM 610 C C . LEU A 1 95 ? 14.03700 22.84100 9.01900 1.000 13.74000 133 LEU A C 1
ATOM 611 O O . LEU A 1 95 ? 13.34300 23.24600 9.95500 1.000 14.46000 133 LEU A O 1
ATOM 616 N N . GLN A 1 96 ? 14.24500 23.53800 7.90300 1.000 11.33000 134 GLN A N 1
ATOM 617 C CA . GLN A 1 96 ? 13.48300 24.72500 7.55000 1.000 11.87000 134 GLN A CA 1
ATOM 618 C C . GLN A 1 96 ? 12.24400 24.28900 6.77800 1.000 12.37000 134 GLN A C 1
ATOM 619 O O . GLN A 1 96 ? 12.21700 23.20200 6.20000 1.000 13.52000 134 GLN A O 1
ATOM 625 N N . VAL A 1 97 ? 11.19200 25.11400 6.80300 1.000 10.37000 135 VAL A N 1
ATOM 626 C CA . VAL A 1 97 ? 9.96200 24.76800 6.08500 1.000 11.45000 135 VAL A CA 1
ATOM 627 C C . VAL A 1 97 ? 9.46500 25.96100 5.27800 1.000 12.45000 135 VAL A C 1
ATOM 628 O O . VAL A 1 97 ? 9.48300 27.10600 5.74300 1.000 12.74000 135 VAL A O 1
ATOM 632 N N . GLY A 1 98 ? 9.01300 25.67700 4.05400 1.000 11.15000 136 GLY A N 1
ATOM 633 C CA . GLY A 1 98 ? 8.43400 26.69000 3.20000 1.000 11.23000 136 GLY A CA 1
ATOM 634 C C . GLY A 1 98 ? 7.25300 26.14800 2.41200 1.000 11.87000 136 GLY A C 1
ATOM 635 O O . GLY A 1 98 ? 7.05100 24.93500 2.29300 1.000 12.19000 136 GLY A O 1
ATOM 636 N N . GLY A 1 99 ? 6.49400 27.08300 1.85600 1.000 12.71000 137 GLY A N 1
ATOM 637 C CA . GLY A 1 99 ? 5.35900 26.75100 1.02100 1.000 14.43000 137 GLY A CA 1
ATOM 638 C C . GLY A 1 99 ? 4.12100 27.47200 1.51300 1.000 15.78000 137 GLY A C 1
ATOM 639 O O . GLY A 1 99 ? 3.40300 26.96300 2.38500 1.000 16.54000 137 GLY A O 1
ATOM 640 N N . GLY A 1 100 ? 3.87600 28.67100 0.98600 1.000 13.66000 138 GLY A N 1
ATOM 641 C CA . GLY A 1 100 ? 2.70500 29.43400 1.38800 1.000 14.35000 138 GLY A CA 1
ATOM 642 C C . GLY A 1 100 ? 2.74800 29.99900 2.79400 1.000 18.09000 138 GLY A C 1
ATOM 643 O O . GLY A 1 100 ? 1.68700 30.24900 3.38000 1.000 18.17000 138 GLY A O 1
ATOM 644 N N . ILE A 1 101 ? 3.94600 30.19900 3.35800 1.000 12.58000 139 ILE A N 1
ATOM 645 C CA . ILE A 1 101 ? 4.06900 30.79800 4.68400 1.000 14.26000 139 ILE A CA 1
ATOM 646 C C . ILE A 1 101 ? 3.68000 32.26700 4.62200 1.000 16.08000 139 ILE A C 1
ATOM 647 O O . ILE A 1 101 ? 4.05300 32.98600 3.68400 1.000 14.91000 139 ILE A O 1
ATOM 652 N N . ASN A 1 102 ? 2.96500 32.73400 5.64800 1.000 15.41000 140 ASN A N 1
ATOM 653 C CA . ASN A 1 102 ? 2.52500 34.12300 5.72500 1.000 14.17000 140 ASN A CA 1
ATOM 654 C C . ASN A 1 102 ? 2.53200 34.55500 7.18700 1.000 18.20000 140 ASN A C 1
ATOM 655 O O . ASN A 1 102 ? 2.92400 33.79800 8.07200 1.000 15.84000 140 ASN A O 1
ATOM 660 N N . SER A 1 103 ? 2.07100 35.78100 7.44400 1.000 18.68000 141 SER A N 1
ATOM 661 C CA . SER A 1 103 ? 2.10900 36.27000 8.81800 1.000 19.85000 141 SER A CA 1
ATOM 662 C C . SER A 1 103 ? 1.13200 35.52500 9.72200 1.000 19.81000 141 SER A C 1
ATOM 663 O O . SER A 1 103 ? 1.34700 35.47800 10.93700 1.000 23.49000 141 SER A O 1
ATOM 666 N N . ASP A 1 104 ? 0.08800 34.91000 9.16500 1.000 20.81000 142 ASP A N 1
ATOM 667 C CA . ASP A 1 104 ? -0.89000 34.22400 10.00600 1.000 23.65000 142 ASP A CA 1
ATOM 668 C C . ASP A 1 104 ? -0.41900 32.84400 10.45100 1.000 21.71000 142 ASP A C 1
ATOM 669 O O . ASP A 1 104 ? -0.85100 32.35900 11.50500 1.000 22.47000 142 ASP A O 1
ATOM 674 N N . ASN A 1 105 ? 0.46900 32.19200 9.69500 1.000 17.22000 143 ASN A N 1
ATOM 675 C CA . ASN A 1 105 ? 0.87000 30.83600 10.04700 1.000 16.03000 143 ASN A CA 1
ATOM 676 C C . ASN A 1 105 ? 2.35900 30.65600 10.33800 1.000 15.71000 143 ASN A C 1
ATOM 677 O O . ASN A 1 105 ? 2.75800 29.54000 10.69800 1.000 18.50000 143 ASN A O 1
ATOM 682 N N . CYS A 1 106 ? 3.18900 31.69700 10.21300 1.000 13.89000 144 CYS A N 1
ATOM 683 C CA . CYS A 1 106 ? 4.63600 31.48500 10.29900 1.000 13.26000 144 CYS A CA 1
ATOM 684 C C . CYS A 1 106 ? 5.06200 30.97500 11.67300 1.000 14.63000 144 CYS A C 1
ATOM 685 O O . CYS A 1 106 ? 5.88000 30.05100 11.77400 1.000 15.16000 144 CYS A O 1
ATOM 688 N N . LEU A 1 107 ? 4.50600 31.54300 12.74500 1.000 17.84000 145 LEU A N 1
ATOM 689 C CA . LEU A 1 107 ? 4.90900 31.09800 14.07600 1.000 15.85000 145 LEU A CA 1
ATOM 690 C C . LEU A 1 107 ? 4.51100 29.65000 14.32100 1.000 14.81000 145 LEU A C 1
ATOM 691 O O . LEU A 1 107 ? 5.24400 28.90600 14.98600 1.000 15.66000 145 LEU A O 1
ATOM 696 N N . SER A 1 108 ? 3.35600 29.22900 13.79500 1.000 15.60000 146 SER A N 1
ATOM 697 C CA . SER A 1 108 ? 2.90200 27.86200 14.01300 1.000 14.53000 146 SER A CA 1
ATOM 698 C C . SER A 1 108 ? 3.91100 26.83900 13.50000 1.000 14.48000 146 SER A C 1
ATOM 699 O O . SER A 1 108 ? 4.07500 25.78100 14.11100 1.000 15.73000 146 SER A O 1
ATOM 702 N N . TYR A 1 109 ? 4.62400 27.14200 12.41200 1.000 12.76000 147 TYR A N 1
ATOM 703 C CA . TYR A 1 109 ? 5.59200 26.17800 11.90000 1.000 14.27000 147 TYR A CA 1
ATOM 704 C C . TYR A 1 109 ? 6.82400 26.07800 12.79500 1.000 13.96000 147 TYR A C 1
ATOM 705 O O . TYR A 1 109 ? 7.38100 24.98500 12.97100 1.000 12.92000 147 TYR A O 1
ATOM 714 N N . ILE A 1 110 ? 7.26000 27.20200 13.37600 1.000 13.45000 148 ILE A N 1
ATOM 715 C CA . ILE A 1 110 ? 8.33500 27.15100 14.36600 1.000 15.21000 148 ILE A CA 1
ATOM 716 C C . ILE A 1 110 ? 7.90900 26.28700 15.54700 1.000 15.03000 148 ILE A C 1
ATOM 717 O O . ILE A 1 110 ? 8.67700 25.45600 16.04900 1.000 14.89000 148 ILE A O 1
ATOM 722 N N . GLU A 1 111 ? 6.65600 26.43700 15.97300 1.000 15.31000 149 GLU A N 1
ATOM 723 C CA . GLU A 1 111 ? 6.10700 25.65800 17.07500 1.000 14.56000 149 GLU A CA 1
ATOM 724 C C . GLU A 1 111 ? 5.86400 24.20000 16.71200 1.000 17.93000 149 GLU A C 1
ATOM 725 O O . GLU A 1 111 ? 5.54600 23.40400 17.59900 1.000 15.42000 149 GLU A O 1
ATOM 731 N N . GLU A 1 112 ? 5.98700 23.82000 15.44200 1.000 16.81000 150 GLU A N 1
ATOM 732 C CA . GLU A 1 112 ? 5.94100 22.41100 15.08500 1.000 16.28000 150 GLU A CA 1
ATOM 733 C C . GLU A 1 112 ? 7.32500 21.77500 15.00000 1.000 14.55000 150 GLU A C 1
ATOM 734 O O . GLU A 1 112 ? 7.42000 20.56100 14.80000 1.000 18.20000 150 GLU A O 1
ATOM 740 N N . GLY A 1 113 ? 8.39500 22.54900 15.16400 1.000 12.83000 151 GLY A N 1
ATOM 741 C CA . GLY A 1 113 ? 9.74500 22.00200 15.13000 1.000 14.19000 151 GLY A CA 1
ATOM 742 C C . GLY A 1 113 ? 10.64500 22.56700 14.04200 1.000 13.82000 151 GLY A C 1
ATOM 743 O O . GLY A 1 113 ? 11.82700 22.20100 13.99100 1.000 14.84000 151 GLY A O 1
ATOM 744 N N . ALA A 1 114 ? 10.15600 23.43600 13.16100 1.000 13.51000 152 ALA A N 1
ATOM 745 C CA . ALA A 1 114 ? 11.02600 24.02200 12.15000 1.000 12.83000 152 ALA A CA 1
ATOM 746 C C . ALA A 1 114 ? 12.02700 24.97700 12.78900 1.000 13.21000 152 ALA A C 1
ATOM 747 O O . ALA A 1 114 ? 11.70000 25.69800 13.73800 1.000 13.44000 152 ALA A O 1
ATOM 749 N N . SER A 1 115 ? 13.25300 24.99500 12.25500 1.000 11.96000 153 SER A N 1
ATOM 750 C CA . SER A 1 115 ? 14.23700 25.97800 12.70400 1.000 13.25000 153 SER A CA 1
ATOM 751 C C . SER A 1 115 ? 13.99800 27.34800 12.08600 1.000 14.85000 153 SER A C 1
ATOM 752 O O . SER A 1 115 ? 14.31000 28.36500 12.70900 1.000 14.11000 153 SER A O 1
ATOM 755 N N . HIS A 1 116 ? 13.47000 27.38400 10.86700 1.000 12.54000 154 HIS A N 1
ATOM 756 C CA . HIS A 1 116 ? 13.20700 28.61600 10.13800 1.000 12.16000 154 HIS A CA 1
ATOM 757 C C . HIS A 1 116 ? 11.97000 28.39100 9.29400 1.000 12.19000 154 HIS A C 1
ATOM 758 O O . HIS A 1 116 ? 11.64600 27.25600 8.93300 1.000 11.72000 154 HIS A O 1
ATOM 765 N N . VAL A 1 117 ? 11.31500 29.47800 8.93900 1.000 9.58000 155 VAL A N 1
ATOM 766 C CA . VAL A 1 117 ? 10.35100 29.45500 7.84200 1.000 10.94000 155 VAL A CA 1
ATOM 767 C C . VAL A 1 117 ? 11.00400 30.11000 6.63600 1.000 10.80000 155 VAL A C 1
ATOM 768 O O . VAL A 1 117 ? 11.79500 31.05700 6.77200 1.000 12.60000 155 VAL A O 1
ATOM 772 N N . ILE A 1 118 ? 10.67900 29.58800 5.45300 1.000 9.83000 156 ILE A N 1
ATOM 773 C CA . ILE A 1 118 ? 11.16400 30.08400 4.17300 1.000 11.19000 156 ILE A CA 1
ATOM 774 C C . ILE A 1 118 ? 10.00600 30.78700 3.48700 1.000 12.82000 156 ILE A C 1
ATOM 775 O O . ILE A 1 118 ? 8.90700 30.22500 3.40800 1.000 12.31000 156 ILE A O 1
ATOM 780 N N . VAL A 1 119 ? 10.24800 32.00200 2.98400 1.000 12.78000 157 VAL A N 1
ATOM 781 C CA . VAL A 1 119 ? 9.20500 32.80900 2.35400 1.000 13.86000 157 VAL A CA 1
ATOM 782 C C . VAL A 1 119 ? 9.698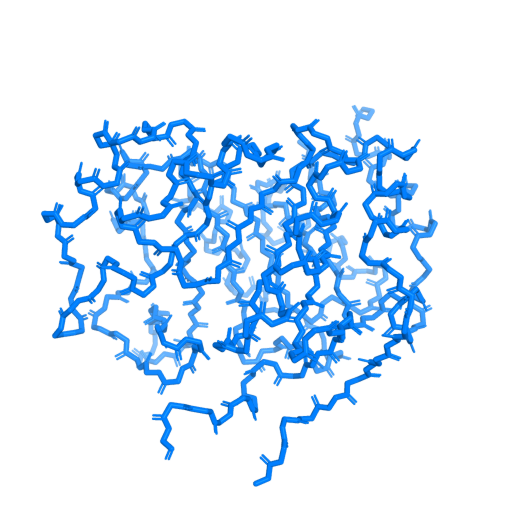00 33.41200 1.04300 1.000 13.86000 157 VAL A C 1
ATOM 783 O O . VAL A 1 119 ? 10.82600 33.91300 0.96900 1.000 13.37000 157 VAL A O 1
ATOM 787 N N . THR A 1 120 ? 8.84100 33.38000 0.00700 1.000 12.15000 158 THR A N 1
ATOM 788 C CA . THR A 1 120 ? 8.96700 34.29800 -1.12800 1.000 13.76000 158 THR A CA 1
ATOM 789 C C . THR A 1 120 ? 7.67900 35.08400 -1.30300 1.000 13.93000 158 THR A C 1
ATOM 790 O O . THR A 1 120 ? 7.66300 36.29100 -1.04100 1.000 14.14000 158 THR A O 1
ATOM 794 N N . SER A 1 121 ? 6.58000 34.42900 -1.70100 1.000 13.74000 159 SER A N 1
ATOM 795 C CA . SER A 1 121 ? 5.45200 35.14200 -2.30200 1.000 12.95000 159 SER A CA 1
ATOM 796 C C . SER A 1 121 ? 4.77500 36.11800 -1.34500 1.000 15.61000 159 SER A C 1
ATOM 797 O O . SER A 1 121 ? 4.27000 37.15800 -1.78800 1.000 14.72000 159 SER A O 1
ATOM 800 N N . TYR A 1 122 ? 4.74300 35.81700 -0.04400 1.000 15.46000 160 TYR A N 1
ATOM 801 C CA . TYR A 1 122 ? 4.01200 36.69300 0.87100 1.000 16.43000 160 TYR A CA 1
ATOM 802 C C . TYR A 1 122 ? 4.58800 38.10500 0.90700 1.000 18.75000 160 TYR A C 1
ATOM 803 O O . TYR A 1 122 ? 3.85400 39.06000 1.18700 1.000 18.29000 160 TYR A O 1
ATOM 812 N N . VAL A 1 123 ? 5.88500 38.27100 0.65200 1.000 13.75000 161 VAL A N 1
ATOM 813 C CA . VAL A 1 123 ? 6.50500 39.58600 0.77100 1.000 16.19000 161 VAL A CA 1
ATOM 814 C C . VAL A 1 123 ? 6.63200 40.28200 -0.58800 1.000 18.13000 161 VAL A C 1
ATOM 815 O O . VAL A 1 123 ? 7.40300 4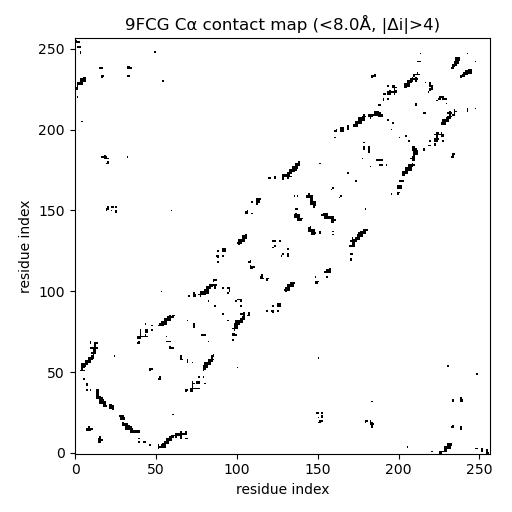1.22600 -0.72100 1.000 19.72000 161 VAL A O 1
ATOM 819 N N . PHE A 1 124 ? 5.87400 39.84400 -1.59500 1.000 15.69000 162 PHE A N 1
ATOM 820 C CA . PHE A 1 124 ? 5.82300 40.53700 -2.87600 1.000 14.80000 162 PHE A CA 1
ATOM 821 C C . PHE A 1 124 ? 4.38500 40.92000 -3.19500 1.000 15.04000 162 PHE A C 1
ATOM 822 O O . PHE A 1 124 ? 3.46600 40.11200 -3.01600 1.000 15.90000 162 PHE A O 1
ATOM 830 N N . ASN A 1 125 ? 4.19500 42.15800 -3.64100 1.000 13.96000 163 ASN A N 1
ATOM 831 C CA . ASN A 1 125 ? 2.91800 42.58700 -4.19500 1.000 17.74000 163 ASN A CA 1
ATOM 832 C C . ASN A 1 125 ? 3.20000 43.59200 -5.29700 1.000 20.36000 163 ASN A C 1
ATOM 833 O O . ASN A 1 125 ? 4.13300 44.38800 -5.18600 1.000 18.26000 163 ASN A O 1
ATOM 838 N N . ASN A 1 126 ? 2.38800 43.54300 -6.35300 1.000 18.11000 164 ASN A N 1
ATOM 839 C CA . ASN A 1 126 ? 2.55900 44.39500 -7.53100 1.000 17.82000 164 ASN A CA 1
ATOM 840 C C . ASN A 1 126 ? 3.94400 44.23100 -8.15000 1.000 21.26000 164 ASN A C 1
ATOM 841 O O . ASN A 1 126 ? 4.47900 45.16400 -8.75200 1.000 22.83000 164 ASN A O 1
ATOM 846 N N . GLY A 1 127 ? 4.52900 43.03800 -8.01700 1.000 18.43000 165 GLY A N 1
ATOM 847 C CA . GLY A 1 127 ? 5.86200 42.77200 -8.52000 1.000 19.12000 165 GLY A CA 1
ATOM 848 C C . GLY A 1 127 ? 6.97800 43.38700 -7.71000 1.000 19.05000 165 GLY A C 1
ATOM 849 O O . GLY A 1 127 ? 8.14800 43.25200 -8.09100 1.000 18.90000 165 GLY A O 1
ATOM 850 N N . GLN A 1 128 ? 6.65500 44.06600 -6.61700 1.000 16.77000 166 GLN A N 1
ATOM 851 C CA . GLN A 1 128 ? 7.62100 44.77200 -5.79800 1.000 19.86000 166 GLN A CA 1
ATOM 852 C C . GLN A 1 128 ? 7.71900 44.10300 -4.43700 1.000 19.99000 166 GLN A C 1
ATOM 853 O O . GLN A 1 128 ? 6.77600 43.45100 -3.97700 1.000 19.43000 166 GLN A O 1
ATOM 859 N N . MET A 1 129 ? 8.87600 44.26600 -3.80100 1.000 19.71000 167 MET A N 1
ATOM 860 C CA . MET A 1 129 ? 9.01500 43.86800 -2.41000 1.000 20.42000 167 MET A CA 1
ATOM 861 C C . MET A 1 129 ? 8.05200 44.67300 -1.54600 1.000 26.93000 167 MET A C 1
ATOM 862 O O . MET A 1 129 ? 7.98400 45.90100 -1.64700 1.000 28.91000 167 MET A O 1
ATOM 867 N N . ASP A 1 130 ? 7.29000 43.97300 -0.71300 1.000 20.58000 168 ASP A N 1
ATOM 868 C CA . ASP A 1 130 ? 6.33500 44.59200 0.20300 1.000 21.19000 168 ASP A CA 1
ATOM 869 C C . ASP A 1 130 ? 7.02800 44.71400 1.55300 1.000 23.22000 168 ASP A C 1
ATOM 870 O O . ASP A 1 130 ? 7.00500 43.79100 2.36600 1.000 22.26000 168 ASP A O 1
ATOM 875 N N . LEU A 1 131 ? 7.63400 45.87600 1.79600 1.000 21.01000 169 LEU A N 1
ATOM 876 C CA . LEU A 1 131 ? 8.47100 46.03100 2.98200 1.000 24.45000 169 LEU A CA 1
ATOM 877 C C . LEU A 1 131 ? 7.66000 45.93200 4.26600 1.000 24.59000 169 LEU A C 1
ATOM 878 O O . LEU A 1 131 ? 8.17200 45.45500 5.28400 1.000 22.84000 169 LEU A O 1
ATOM 883 N N . GLU A 1 132 ? 6.39600 46.36000 4.24200 1.000 23.03000 170 GLU A N 1
ATOM 884 C CA . GLU A 1 132 ? 5.56300 46.24400 5.43300 1.000 24.05000 170 GLU A CA 1
ATOM 885 C C . GLU A 1 132 ? 5.29900 44.78400 5.78500 1.000 23.47000 170 GLU A C 1
ATOM 886 O O . GLU A 1 132 ? 5.33000 44.41200 6.96600 1.000 22.93000 170 GLU A O 1
ATOM 892 N N . ARG A 1 133 ? 5.05700 43.93500 4.77500 1.000 20.11000 171 ARG A N 1
ATOM 893 C CA . ARG A 1 133 ? 4.85100 42.51200 5.03800 1.000 22.79000 171 ARG A CA 1
ATOM 894 C C . ARG A 1 133 ? 6.13000 41.84700 5.52400 1.000 17.61000 171 ARG A C 1
ATOM 895 O O . ARG A 1 133 ? 6.09100 40.98500 6.41100 1.000 19.45000 171 ARG A O 1
ATOM 903 N N . LEU A 1 134 ? 7.26800 42.21000 4.93200 1.000 18.42000 172 LEU A N 1
ATOM 904 C CA . LEU A 1 134 ? 8.54300 41.67200 5.39800 1.000 17.88000 172 LEU A CA 1
ATOM 905 C C . LEU A 1 134 ? 8.77600 42.03400 6.85800 1.000 18.28000 172 LEU A C 1
ATOM 906 O O . LEU A 1 134 ? 9.15800 41.18100 7.67000 1.000 19.01000 172 LEU A O 1
ATOM 911 N N . LYS A 1 135 ? 8.52000 43.29400 7.21900 1.000 20.84000 173 LYS A N 1
ATOM 912 C CA . LYS A 1 135 ? 8.71300 43.69900 8.60600 1.000 20.10000 173 LYS A CA 1
ATOM 913 C C . LYS A 1 135 ? 7.72800 43.00300 9.54000 1.000 18.10000 173 LYS A C 1
ATOM 914 O O . LYS A 1 135 ? 8.04500 42.77600 10.71400 1.000 19.27000 173 LYS A O 1
ATOM 920 N N . ASP A 1 136 ? 6.54700 42.63000 9.03900 1.000 20.32000 174 ASP A N 1
ATOM 921 C CA . ASP A 1 136 ? 5.59300 41.88400 9.85600 1.000 22.74000 174 ASP A CA 1
ATOM 922 C C . ASP A 1 136 ? 6.12000 40.48900 10.19400 1.000 21.85000 174 ASP A C 1
ATOM 923 O O . ASP A 1 136 ? 6.04200 40.04100 11.34500 1.000 20.11000 174 ASP A O 1
ATOM 928 N N . LEU A 1 137 ? 6.64900 39.77200 9.19900 1.000 16.95000 175 LEU A N 1
ATOM 929 C CA . LEU A 1 137 ? 7.23200 38.46100 9.48000 1.000 16.92000 175 LEU A CA 1
ATOM 930 C C . LEU A 1 137 ? 8.38200 38.57400 10.46600 1.000 17.49000 175 LEU A C 1
ATOM 931 O O . LEU A 1 137 ? 8.51400 37.75300 11.37800 1.000 17.20000 175 LEU A O 1
ATOM 936 N N . VAL A 1 138 ? 9.24500 39.57000 10.27300 1.000 18.72000 176 VAL A N 1
ATOM 937 C CA . VAL A 1 138 ? 10.37900 39.75500 11.16800 1.000 18.78000 176 VAL A CA 1
ATOM 938 C C . VAL A 1 138 ? 9.89700 40.05100 12.58300 1.000 19.91000 176 VAL A C 1
ATOM 939 O O . VAL A 1 138 ? 10.47800 39.57100 13.56300 1.000 20.40000 176 VAL A O 1
ATOM 943 N N . ARG A 1 139 ? 8.80800 40.81900 12.71600 1.000 18.13000 177 ARG A N 1
ATOM 944 C CA . ARG A 1 139 ? 8.26500 41.09200 14.04900 1.000 17.98000 177 ARG A CA 1
ATOM 945 C C . ARG A 1 139 ? 7.79200 39.81400 14.73500 1.000 21.39000 177 ARG A C 1
ATOM 946 O O . ARG A 1 139 ? 7.95400 39.65800 15.95400 1.000 21.06000 177 ARG A O 1
ATOM 954 N N . ILE A 1 140 ? 7.22000 38.88100 13.97000 1.000 20.62000 178 ILE A N 1
ATOM 955 C CA . ILE A 1 140 ? 6.56100 37.71700 14.55700 1.000 16.28000 178 ILE A CA 1
ATOM 956 C C . ILE A 1 140 ? 7.56200 36.61700 14.89400 1.000 22.21000 178 ILE A C 1
ATOM 957 O O . ILE A 1 140 ? 7.50500 36.03200 15.97800 1.000 20.89000 178 ILE A O 1
ATOM 962 N N . VAL A 1 141 ? 8.45300 36.26300 13.96700 1.000 16.29000 179 VAL A N 1
ATOM 963 C CA . VAL A 1 141 ? 9.37800 35.15900 14.21200 1.000 15.83000 179 VAL A CA 1
ATOM 964 C C . VAL A 1 141 ? 10.81100 35.61800 14.44000 1.000 16.30000 179 VAL A C 1
ATOM 965 O O . VAL A 1 141 ? 11.62100 34.81700 14.93500 1.000 18.78000 179 VAL A O 1
ATOM 969 N N . GLY A 1 142 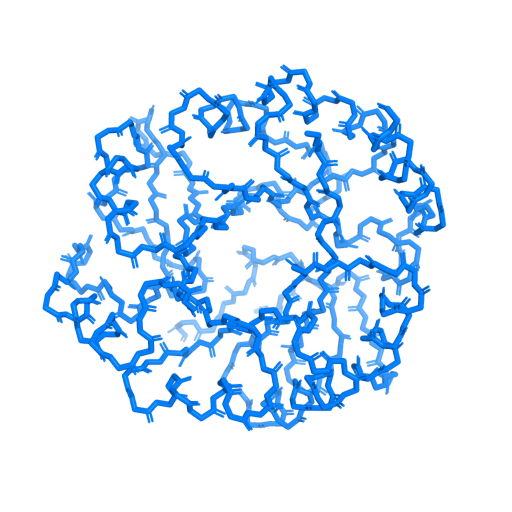? 11.15600 36.85400 14.08800 1.000 14.11000 180 GLY A N 1
ATOM 970 C CA . GLY A 1 142 ? 12.52000 37.32400 14.18100 1.000 14.80000 180 GLY A CA 1
ATOM 971 C C . GLY A 1 142 ? 13.31800 36.96300 12.94500 1.000 15.22000 180 GLY A C 1
ATOM 972 O O . GLY A 1 142 ? 13.06200 35.92900 12.31200 1.000 15.62000 180 GLY A O 1
ATOM 973 N N . LYS A 1 143 ? 14.29700 37.79900 12.59300 1.000 16.34000 181 LYS A N 1
ATOM 974 C CA . LYS A 1 143 ? 15.05100 37.51700 11.38200 1.000 14.53000 181 LYS A CA 1
ATOM 975 C C . LYS A 1 143 ? 15.82800 36.22200 11.52200 1.000 15.31000 181 LYS A C 1
ATOM 976 O O . LYS A 1 143 ? 16.01400 35.51100 10.53300 1.000 17.03000 181 LYS A O 1
ATOM 982 N N . GLU A 1 144 ? 16.23000 35.87000 12.74500 1.000 16.72000 182 GLU A N 1
ATOM 983 C CA . GLU A 1 144 ? 16.98400 34.64200 12.98600 1.000 14.37000 182 GLU A CA 1
ATOM 984 C C . GLU A 1 144 ? 16.23400 33.37000 12.58300 1.000 15.33000 182 GLU A C 1
ATOM 985 O O . GLU A 1 144 ? 16.86700 32.32000 12.39200 1.000 16.06000 182 GLU A O 1
ATOM 991 N N . ARG A 1 145 ? 14.91100 33.42500 12.45200 1.000 14.52000 183 ARG A N 1
ATOM 992 C CA . ARG A 1 145 ? 14.12800 32.25400 12.06500 1.000 12.73000 183 ARG A CA 1
ATOM 993 C C . ARG A 1 145 ? 13.44000 32.44800 10.71600 1.000 13.05000 183 ARG A C 1
ATOM 994 O O . ARG A 1 145 ? 12.48100 31.73500 10.39400 1.000 13.91000 183 ARG A O 1
ATOM 1002 N N . LEU A 1 146 ? 13.92200 33.39600 9.91700 1.000 12.72000 184 LEU A N 1
ATOM 1003 C CA . LEU A 1 146 ? 13.37100 33.67700 8.59700 1.000 14.01000 184 LEU A CA 1
ATOM 1004 C C . LEU A 1 146 ? 14.42400 33.43300 7.52200 1.000 12.44000 184 LEU A C 1
ATOM 1005 O O . LEU A 1 146 ? 15.54200 33.94800 7.60700 1.000 14.22000 184 LEU A O 1
ATOM 1010 N N . VAL A 1 147 ? 14.06700 32.64500 6.50800 1.000 13.02000 185 VAL A N 1
ATOM 1011 C CA . VAL A 1 147 ? 14.89800 32.46100 5.32400 1.000 12.52000 185 VAL A CA 1
ATOM 1012 C C . VAL A 1 147 ? 14.13800 33.07600 4.15700 1.000 12.61000 185 VAL A C 1
ATOM 1013 O O . VAL A 1 147 ? 12.97400 32.73900 3.92300 1.000 13.26000 185 VAL A O 1
ATOM 1017 N N . LEU A 1 148 ? 14.76700 34.00300 3.45400 1.000 10.17000 186 LEU A N 1
ATOM 1018 C CA . LEU A 1 148 ? 14.15000 34.58000 2.27000 1.000 10.31000 186 LEU A CA 1
ATOM 1019 C C . LEU A 1 148 ? 14.60000 33.78800 1.05600 1.000 12.52000 186 LEU A C 1
ATOM 1020 O O . LEU A 1 148 ? 15.79900 33.56200 0.86100 1.000 13.12000 186 LEU A O 1
ATOM 1025 N N . ASP A 1 149 ? 13.64100 33.33900 0.25900 1.000 11.92000 187 ASP A N 1
ATOM 1026 C CA . ASP A 1 149 ? 13.96500 32.60300 -0.95400 1.000 11.74000 187 ASP A CA 1
ATOM 1027 C C . ASP A 1 149 ? 13.92000 33.59300 -2.10800 1.000 14.77000 187 ASP A C 1
ATOM 1028 O O . ASP A 1 149 ? 12.89600 34.25100 -2.32600 1.000 14.15000 187 ASP A O 1
ATOM 1033 N N . LEU A 1 150 ? 15.04700 33.71500 -2.81900 1.000 11.91000 188 LEU A N 1
ATOM 1034 C CA . LEU A 1 150 ? 15.23000 34.68600 -3.89700 1.000 11.39000 188 LEU A CA 1
ATOM 1035 C C . LEU A 1 150 ? 15.45800 33.95900 -5.21600 1.000 14.79000 188 LEU A C 1
ATOM 1036 O O . LEU A 1 150 ? 16.24100 34.40000 -6.06900 1.000 13.54000 188 LEU A O 1
ATOM 1041 N N . SER A 1 151 ? 14.78000 32.82100 -5.37900 1.000 13.16000 189 SER A N 1
ATOM 1042 C CA . SER A 1 151 ? 14.88000 32.03900 -6.60900 1.000 10.93000 189 SER A CA 1
ATOM 1043 C C . SER A 1 151 ? 14.59900 32.93500 -7.80400 1.000 11.59000 189 SER A C 1
ATOM 1044 O O . SER A 1 151 ? 13.79500 33.86500 -7.73100 1.000 11.50000 189 SER A O 1
ATOM 1047 N N . CYS A 1 152 ? 15.27700 32.66300 -8.91600 1.000 11.46000 190 CYS A N 1
ATOM 1048 C CA . CYS A 1 152 ? 15.31100 33.67000 -9.96000 1.000 13.99000 190 CYS A CA 1
ATOM 1049 C C . CYS A 1 152 ? 15.54400 33.04400 -11.32600 1.000 13.44000 190 CYS A C 1
ATOM 1050 O O . CYS A 1 152 ? 15.97500 31.89100 -11.45600 1.000 13.38000 190 CYS A O 1
ATOM 1053 N N . ARG A 1 153 ? 15.23300 33.84300 -12.34900 1.000 12.77000 191 ARG A N 1
ATOM 1054 C CA . ARG A 1 153 ? 15.43400 33.54900 -13.76200 1.000 14.52000 191 ARG A CA 1
ATOM 1055 C C . ARG A 1 153 ? 16.12700 34.73600 -14.40400 1.000 14.66000 191 ARG A C 1
ATOM 1056 O O . ARG A 1 153 ? 15.78700 35.89000 -14.11400 1.000 15.34000 191 ARG A O 1
ATOM 1064 N N . LYS A 1 154 ? 17.05400 34.45400 -15.31900 1.000 15.65000 192 LYS A N 1
ATOM 1065 C CA . LYS A 1 154 ? 17.71700 35.53500 -16.03500 1.000 17.99000 192 LYS A CA 1
ATOM 1066 C C . LYS A 1 154 ? 16.70300 36.20300 -16.95300 1.000 20.48000 192 LYS A C 1
ATOM 1067 O O . LYS A 1 154 ? 15.96400 35.52800 -17.68000 1.000 17.12000 192 LYS A O 1
ATOM 1073 N N . LYS A 1 155 ? 16.63400 37.53200 -16.87800 1.000 19.02000 193 LYS A N 1
ATOM 1074 C CA . LYS A 1 155 ? 15.68200 38.30300 -17.66900 1.000 20.11000 193 LYS A CA 1
ATOM 1075 C C . LYS A 1 155 ? 16.31800 39.64300 -18.00000 1.000 25.67000 193 LYS A C 1
ATOM 1076 O O . LYS A 1 155 ? 16.59400 40.43700 -17.09500 1.000 21.51000 193 LYS A O 1
ATOM 1082 N N . GLU A 1 156 ? 16.55700 39.88700 -19.28800 1.000 22.81000 194 GLU A N 1
ATOM 1083 C CA . GLU A 1 156 ? 17.17800 41.13500 -19.73700 1.000 27.38000 194 GLU A CA 1
ATOM 1084 C C . GLU A 1 156 ? 18.54400 41.34400 -19.09400 1.000 24.33000 194 GLU A C 1
ATOM 1085 O O . GLU A 1 156 ? 18.89300 42.45300 -18.68300 1.000 26.62000 194 GLU A O 1
ATOM 1091 N N . GLY A 1 157 ? 19.32400 40.27000 -19.00300 1.000 21.41000 195 GLY A N 1
ATOM 1092 C CA . GLY A 1 157 ? 20.68300 40.36200 -18.51600 1.000 24.98000 195 GLY A CA 1
ATOM 1093 C C . GLY A 1 157 ? 20.83900 40.43000 -17.01200 1.000 20.87000 195 GLY A C 1
ATOM 1094 O O . GLY A 1 157 ? 21.98000 40.43200 -16.52900 1.000 28.12000 195 GLY A O 1
ATOM 1095 N N . LYS A 1 158 ? 19.74300 40.48100 -16.25600 1.000 21.30000 196 LYS A N 1
ATOM 1096 C CA . LYS A 1 158 ? 19.78800 40.44500 -14.79800 1.000 22.90000 196 LYS A CA 1
ATOM 1097 C C . LYS A 1 158 ? 19.01400 39.23200 -14.29700 1.000 19.55000 196 LYS A C 1
ATOM 1098 O O . LYS A 1 158 ? 18.19000 38.65900 -15.01000 1.000 22.10000 196 LYS A O 1
ATOM 1104 N N . TYR A 1 159 ? 19.26100 38.83800 -13.05200 1.000 16.29000 197 TYR A N 1
ATOM 1105 C CA . TYR A 1 159 ? 18.46800 37.77300 -12.45400 1.000 15.51000 197 TYR A CA 1
ATOM 1106 C C . TYR A 1 159 ? 17.24100 38.38300 -11.79800 1.000 19.84000 197 TYR A C 1
ATOM 1107 O O . TYR A 1 159 ? 17.36900 39.19400 -10.87600 1.000 24.69000 197 TYR A O 1
ATOM 1116 N N . ALA A 1 160 ? 16.06300 38.00100 -12.27400 1.000 15.07000 198 ALA A N 1
ATOM 1117 C CA . ALA A 1 160 ? 14.81100 38.50500 -11.72700 1.000 15.57000 198 ALA A CA 1
ATOM 1118 C C . ALA A 1 160 ? 14.24600 37.49200 -10.74100 1.000 14.62000 198 ALA A C 1
ATOM 1119 O O . ALA A 1 160 ? 14.10500 36.31200 -11.06600 1.000 14.61000 198 ALA A O 1
ATOM 1121 N N . ILE A 1 161 ? 13.92100 37.95300 -9.53800 1.000 13.43000 199 ILE A N 1
ATOM 1122 C CA . ILE A 1 161 ? 13.31400 37.06200 -8.56000 1.000 13.65000 199 ILE A CA 1
ATOM 1123 C C . ILE A 1 161 ? 11.92200 36.67600 -9.04000 1.000 12.54000 199 ILE A C 1
ATOM 1124 O O . ILE A 1 161 ? 11.15400 37.52400 -9.51500 1.000 13.38000 199 ILE A O 1
ATOM 1129 N N . VAL A 1 162 ? 11.60300 35.39300 -8.96100 1.000 12.00000 200 VAL A N 1
ATOM 1130 C CA . VAL A 1 162 ? 10.31400 34.89000 -9.41800 1.000 12.85000 200 VAL A CA 1
ATOM 1131 C C . VAL A 1 162 ? 9.50400 34.45300 -8.20600 1.000 15.46000 200 VAL A C 1
ATOM 1132 O O . VAL A 1 162 ? 10.04700 33.94800 -7.21600 1.000 18.69000 200 VAL A O 1
ATOM 1136 N N . THR A 1 163 ? 8.18900 34.64600 -8.29200 1.000 13.98000 201 THR A N 1
ATOM 1137 C CA . THR A 1 163 ? 7.28200 34.45100 -7.16800 1.000 12.69000 201 THR A CA 1
ATOM 1138 C C . THR A 1 163 ? 6.17500 33.49000 -7.58100 1.000 13.59000 201 THR A C 1
ATOM 1139 O O . THR A 1 163 ? 6.12700 33.01300 -8.72300 1.000 16.22000 201 THR A O 1
ATOM 1143 N N . ASP A 1 164 ? 5.26400 33.22400 -6.64600 1.000 14.01000 202 ASP A N 1
ATOM 1144 C CA . ASP A 1 164 ? 4.07400 32.40800 -6.90100 1.000 15.61000 202 ASP A CA 1
ATOM 1145 C C . ASP A 1 164 ? 4.44500 31.04900 -7.49800 1.000 15.87000 202 ASP A C 1
ATOM 1146 O O . ASP A 1 164 ? 3.97600 30.63500 -8.56400 1.000 16.00000 202 ASP A O 1
ATOM 1151 N N . ARG A 1 165 ? 5.29600 30.34700 -6.75400 1.000 13.98000 203 ARG 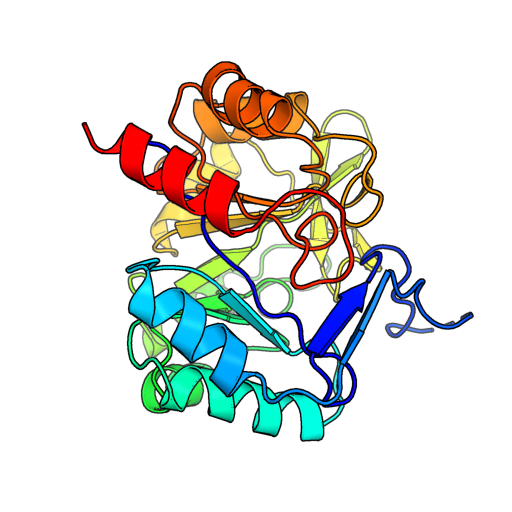A N 1
ATOM 1152 C CA . ARG A 1 165 ? 5.79900 29.03600 -7.15200 1.000 12.82000 203 ARG A CA 1
ATOM 1153 C C . ARG A 1 165 ? 6.45100 29.08400 -8.53200 1.000 15.75000 203 ARG A C 1
ATOM 1154 O O . ARG A 1 165 ? 6.29400 28.16900 -9.34200 1.000 16.22000 203 ARG A O 1
ATOM 1162 N N . TRP A 1 166 ? 7.20600 30.16600 -8.77500 1.000 15.37000 204 TRP A N 1
ATOM 1163 C CA . TRP A 1 166 ? 8.05800 30.38300 -9.94600 1.000 14.77000 204 TRP A CA 1
ATOM 1164 C C . TRP A 1 166 ? 7.26000 30.63800 -11.21000 1.000 16.82000 204 TRP A C 1
ATOM 1165 O O . TRP A 1 166 ? 7.75800 30.41500 -12.32400 1.000 17.93000 204 TRP A O 1
ATOM 1176 N N . GLN A 1 167 ? 6.03000 31.10600 -11.06600 1.000 16.41000 205 GLN A N 1
ATOM 1177 C CA . GLN A 1 167 ? 5.15200 31.30100 -12.20800 1.000 15.71000 205 GLN A CA 1
ATOM 1178 C C . GLN A 1 167 ? 4.92500 32.76600 -12.54400 1.000 19.93000 205 GLN A C 1
ATOM 1179 O O . GLN A 1 167 ? 4.17100 33.06400 -13.47900 1.000 17.77000 205 GLN A O 1
ATOM 1185 N N . LYS A 1 168 ? 5.59300 33.68200 -11.84200 1.000 15.98000 206 LYS A N 1
ATOM 1186 C CA . LYS A 1 168 ? 5.49800 35.11100 -12.09600 1.000 15.44000 206 LYS A CA 1
ATOM 1187 C C . LYS A 1 168 ? 6.87000 35.74400 -11.91900 1.000 18.22000 206 LYS A C 1
ATOM 1188 O O . LYS A 1 168 ? 7.57300 35.43900 -10.95100 1.000 18.36000 206 LYS A O 1
ATOM 1194 N N . PHE A 1 169 ? 7.24800 36.61700 -12.85700 1.000 13.39000 207 PHE A N 1
ATOM 1195 C CA . PHE A 1 169 ? 8.43900 37.45200 -12.71100 1.000 15.50000 207 PHE A CA 1
ATOM 1196 C C . PHE A 1 169 ? 8.13400 38.64800 -11.82100 1.000 18.02000 207 PHE A C 1
ATOM 1197 O O . PHE A 1 169 ? 7.20500 39.41300 -12.10100 1.000 20.23000 207 PHE A O 1
ATOM 1205 N N . SER A 1 170 ? 8.93700 38.83800 -10.77800 1.000 16.02000 208 SER A N 1
ATOM 1206 C CA . SER A 1 170 ? 8.87100 40.10300 -10.06400 1.000 15.76000 208 SER A CA 1
ATOM 1207 C C . SER A 1 170 ? 9.66500 41.17300 -10.80900 1.000 17.61000 208 SER A C 1
ATOM 1208 O O . SER A 1 170 ? 10.36600 40.90800 -11.79100 1.000 18.74000 208 SER A O 1
ATOM 1211 N N . ASP A 1 171 ? 9.58100 42.40500 -10.30700 1.000 18.29000 209 ASP A N 1
ATOM 1212 C CA . ASP A 1 171 ? 10.38700 43.50300 -10.81300 1.000 19.68000 209 ASP A CA 1
ATOM 1213 C C . ASP A 1 171 ? 11.63200 43.74500 -9.97000 1.000 22.75000 209 ASP A C 1
ATOM 1214 O O . ASP A 1 171 ? 12.25600 44.80500 -10.08900 1.000 26.15000 209 ASP A O 1
ATOM 1219 N N . VAL A 1 172 ? 12.00100 42.79400 -9.11300 1.000 16.98000 210 VAL A N 1
ATOM 1220 C CA . VAL A 1 172 ? 13.14900 42.92800 -8.22600 1.000 15.94000 210 VAL A CA 1
ATOM 1221 C C . VAL A 1 172 ? 14.25500 42.02700 -8.74300 1.000 18.56000 210 VAL A C 1
ATOM 1222 O O . VAL A 1 172 ? 14.02700 40.83200 -8.98300 1.000 16.97000 210 VAL A O 1
ATOM 1226 N N . SER A 1 173 ? 15.45100 42.60400 -8.90300 1.000 17.19000 211 SER A N 1
ATOM 1227 C CA . SER A 1 173 ? 16.62300 41.89800 -9.40000 1.000 19.63000 211 SER A CA 1
ATOM 1228 C C . SER A 1 173 ? 17.41500 41.33800 -8.23600 1.000 23.49000 211 SER A C 1
ATOM 1229 O O . SER A 1 173 ? 17.54200 41.97400 -7.18700 1.000 25.24000 211 SER A O 1
ATOM 1232 N N . LEU A 1 174 ? 17.96700 40.15300 -8.42800 1.000 18.12000 212 LEU A N 1
ATOM 1233 C CA . LEU A 1 174 ? 18.88500 39.61000 -7.44000 1.000 19.10000 212 LEU A CA 1
ATOM 1234 C C . LEU A 1 174 ? 20.26100 40.17900 -7.75400 1.000 22.90000 212 LEU A C 1
ATOM 1235 O O . LEU A 1 174 ? 20.90100 39.77700 -8.72900 1.000 25.14000 212 LEU A O 1
ATOM 1240 N N . ASP A 1 175 ? 20.71100 41.14800 -6.96100 1.000 20.27000 213 ASP A N 1
ATOM 1241 C CA . ASP A 1 175 ? 22.02300 41.74500 -7.17600 1.000 20.46000 213 ASP A CA 1
ATOM 1242 C C . ASP A 1 175 ? 22.61900 42.12800 -5.82600 1.000 20.51000 213 ASP A C 1
ATOM 1243 O O . ASP A 1 175 ? 22.05500 41.82200 -4.77100 1.000 21.38000 213 ASP A O 1
ATOM 1248 N N . ALA A 1 176 ? 23.76400 42.81300 -5.87100 1.000 20.14000 214 ALA A N 1
ATOM 1249 C CA . ALA A 1 176 ? 24.50600 43.11000 -4.65200 1.000 23.82000 214 ALA A CA 1
ATOM 1250 C C . ALA A 1 176 ? 23.70200 43.99400 -3.70800 1.000 21.90000 214 ALA A C 1
ATOM 1251 O O . ALA A 1 176 ? 23.67500 43.74800 -2.49800 1.000 18.58000 214 ALA A O 1
ATOM 1253 N N . LYS A 1 177 ? 23.03100 45.02400 -4.23600 1.000 20.23000 215 LYS A N 1
ATOM 1254 C CA . LYS A 1 177 ? 22.32800 45.94900 -3.35100 1.000 16.99000 215 LYS A CA 1
ATOM 1255 C C . LYS A 1 177 ? 21.09000 45.30200 -2.74800 1.000 16.73000 215 LYS A C 1
ATOM 1256 O O . LYS A 1 177 ? 20.77600 45.52800 -1.57400 1.000 16.75000 215 LYS A O 1
ATOM 1262 N N . VAL A 1 178 ? 20.39000 44.47200 -3.52200 1.000 16.49000 216 VAL A N 1
ATOM 1263 C CA . VAL A 1 178 ? 19.20800 43.80400 -3.00100 1.000 13.32000 216 VAL A CA 1
ATOM 1264 C C . VAL A 1 178 ? 19.60100 42.78700 -1.93900 1.000 15.93000 216 VAL A C 1
ATOM 1265 O O . VAL A 1 178 ? 18.95400 42.68800 -0.89200 1.000 16.82000 216 VAL A O 1
ATOM 1269 N N . MET A 1 179 ? 20.67200 42.03000 -2.17600 1.000 17.03000 217 MET A N 1
ATOM 1270 C CA . MET A 1 179 ? 21.08800 41.05800 -1.17100 1.000 15.45000 217 MET A CA 1
ATOM 1271 C C . MET A 1 179 ? 21.57100 41.74600 0.09600 1.000 16.91000 217 MET A C 1
ATOM 1272 O O . MET A 1 179 ? 21.29900 41.26700 1.20300 1.000 17.18000 217 MET A O 1
ATOM 1277 N N . GLU A 1 180 ? 22.29400 42.86100 -0.04600 1.000 17.06000 218 GLU A N 1
ATOM 1278 C CA . GLU A 1 180 ? 22.73100 43.61400 1.12700 1.000 18.55000 218 GLU A CA 1
ATOM 1279 C C . GLU A 1 180 ? 21.53800 44.12700 1.92100 1.000 16.78000 218 GLU A C 1
ATOM 1280 O O . GLU A 1 180 ? 21.52100 44.04900 3.15700 1.000 17.13000 218 GLU A O 1
ATOM 1286 N N . PHE A 1 181 ? 20.52600 44.65900 1.23000 1.000 18.74000 219 PHE A N 1
ATOM 1287 C CA . PHE A 1 181 ? 19.37300 45.21000 1.93200 1.000 15.15000 219 PHE A CA 1
ATOM 1288 C C . PHE A 1 181 ? 18.54500 44.11400 2.58900 1.000 18.40000 219 PHE A C 1
ATOM 1289 O O . PHE A 1 181 ? 18.18200 44.22200 3.76700 1.000 15.08000 219 PHE A O 1
ATOM 1297 N N . LEU A 1 182 ? 18.21500 43.05600 1.84000 1.000 16.47000 220 LEU A N 1
ATOM 1298 C CA . LEU A 1 182 ? 17.36200 42.01000 2.38900 1.000 15.89000 220 LEU A CA 1
ATOM 1299 C C . LEU A 1 182 ? 18.04000 41.22400 3.50300 1.000 15.98000 220 LEU A C 1
ATOM 1300 O O . LEU A 1 182 ? 17.34100 40.61300 4.31400 1.000 17.03000 220 LEU A O 1
ATOM 1305 N N . ALA A 1 183 ? 19.37100 41.24400 3.57700 1.000 15.62000 221 ALA A N 1
ATOM 1306 C CA . ALA A 1 183 ? 20.05800 40.52300 4.64200 1.000 15.89000 221 ALA A CA 1
ATOM 1307 C C . ALA A 1 183 ? 19.76600 41.09900 6.02000 1.000 18.92000 221 ALA A C 1
ATOM 1308 O O . ALA A 1 183 ? 20.00000 40.41600 7.02200 1.000 19.66000 221 ALA A O 1
ATOM 1310 N N . ASN A 1 184 ? 19.25800 42.33100 6.09500 1.000 19.63000 222 ASN A N 1
ATOM 1311 C CA . ASN A 1 184 ? 18.84800 42.89400 7.37300 1.000 20.05000 222 ASN A CA 1
ATOM 1312 C C . ASN A 1 184 ? 17.57900 42.25300 7.91000 1.000 19.38000 222 ASN A C 1
ATOM 1313 O O . ASN A 1 184 ? 17.22200 42.49100 9.06800 1.000 21.94000 222 ASN A O 1
ATOM 1318 N N . PHE A 1 185 ? 16.90400 41.43700 7.10600 1.000 15.95000 223 PHE A N 1
ATOM 1319 C CA . PHE A 1 185 ? 15.62700 40.86100 7.47600 1.000 14.30000 223 PHE A CA 1
ATOM 1320 C C . PHE A 1 185 ? 15.62700 39.34000 7.47600 1.000 17.18000 223 PHE A C 1
ATOM 1321 O O . PHE A 1 185 ? 14.59200 38.74100 7.78500 1.000 20.22000 223 PHE A O 1
ATOM 1329 N N . ALA A 1 186 ? 16.74400 38.69300 7.15200 1.000 13.96000 224 ALA A N 1
ATOM 1330 C CA . ALA A 1 186 ? 16.75400 37.24100 7.05900 1.000 14.96000 224 ALA A CA 1
ATOM 1331 C C . ALA A 1 186 ? 18.02600 36.66100 7.66400 1.000 14.03000 224 ALA A C 1
ATOM 1332 O O . ALA A 1 186 ? 19.08900 37.29300 7.66700 1.000 16.69000 224 ALA A O 1
ATOM 1334 N N . ASP A 1 187 ? 17.90000 35.42400 8.15100 1.000 12.93000 225 ASP A N 1
ATOM 1335 C CA . ASP A 1 187 ? 19.03700 34.66900 8.67600 1.000 13.53000 225 ASP A CA 1
ATOM 1336 C C . ASP A 1 187 ? 19.88500 34.07300 7.55300 1.000 12.58000 225 ASP A C 1
ATOM 1337 O O . ASP A 1 187 ? 21.11900 34.00000 7.66400 1.000 13.04000 225 ASP A O 1
ATOM 1342 N N . GLU A 1 188 ? 19.23200 33.63300 6.47700 1.000 13.03000 226 GLU A N 1
ATOM 1343 C CA . GLU A 1 188 ? 19.88600 33.00100 5.34000 1.000 12.62000 226 GLU A CA 1
ATOM 1344 C C . GLU A 1 188 ? 19.06400 33.31500 4.10300 1.000 9.87000 226 GLU A C 1
ATOM 1345 O O . GLU A 1 188 ? 17.91200 33.74600 4.19700 1.000 13.50000 226 GLU A O 1
ATOM 1351 N N . PHE A 1 189 ? 19.65500 33.04100 2.93600 1.000 9.96000 227 PHE A N 1
ATOM 1352 C CA . PHE A 1 189 ? 18.95100 33.03400 1.66100 1.000 11.11000 227 PHE A CA 1
ATOM 1353 C C . PHE A 1 189 ? 18.92800 31.61600 1.09800 1.000 12.25000 227 PHE A C 1
ATOM 1354 O O . PHE A 1 189 ? 19.87800 30.84900 1.27800 1.000 12.69000 227 PHE A O 1
ATOM 1362 N N . LEU A 1 190 ? 17.84300 31.28500 0.39100 1.000 10.92000 228 LEU A N 1
ATOM 1363 C CA . LEU A 1 190 ? 17.73800 30.07900 -0.41700 1.000 9.35000 228 LEU A CA 1
ATOM 1364 C C . LEU A 1 190 ? 17.45100 30.52600 -1.84300 1.000 11.02000 228 LEU A C 1
ATOM 1365 O O . LEU A 1 190 ? 16.55300 31.34200 -2.06100 1.000 10.96000 228 LEU A O 1
ATOM 1370 N N . VAL A 1 191 ? 18.24700 30.06400 -2.81000 1.000 11.51000 229 VAL A N 1
ATOM 1371 C CA . VAL A 1 191 ? 18.11800 30.54700 -4.18600 1.000 11.77000 229 VAL A CA 1
ATOM 1372 C C . VAL A 1 191 ? 18.11100 29.35100 -5.12700 1.000 9.95000 229 VAL A C 1
ATOM 1373 O O . VAL A 1 191 ? 19.10800 28.61900 -5.21100 1.000 12.68000 229 VAL A O 1
ATOM 1377 N N . HIS A 1 192 ? 16.98200 29.13400 -5.81000 1.000 12.10000 230 HIS A N 1
ATOM 1378 C CA . HIS A 1 192 ? 16.90100 28.10100 -6.83800 1.000 12.77000 230 HIS A CA 1
ATOM 1379 C C . HIS A 1 192 ? 17.25600 28.69500 -8.19600 1.000 14.05000 230 HIS A C 1
ATOM 1380 O O . HIS A 1 192 ? 16.76700 29.77200 -8.55600 1.000 14.74000 230 HIS A O 1
ATOM 1387 N N . GLY A 1 193 ? 18.10800 27.99100 -8.94300 1.000 12.07000 231 GLY A N 1
ATOM 1388 C CA . GLY A 1 193 ? 18.29500 28.29600 -10.35600 1.000 12.19000 231 GLY A CA 1
ATOM 1389 C C . GLY A 1 193 ? 17.14300 27.72000 -11.15600 1.000 13.20000 231 GLY A C 1
ATOM 1390 O O . GLY A 1 193 ? 17.19300 26.56500 -11.58400 1.000 12.23000 231 GLY A O 1
ATOM 1391 N N . VAL A 1 194 ? 16.07800 28.50800 -11.31100 1.000 12.96000 232 VAL A N 1
ATOM 1392 C CA . VAL A 1 194 ? 14.79400 27.94800 -11.72700 1.000 12.38000 232 VAL A CA 1
ATOM 1393 C C . VAL A 1 194 ? 14.90600 27.29800 -13.09700 1.000 12.16000 232 VAL A C 1
ATOM 1394 O O . VAL A 1 194 ? 14.33000 26.23100 -13.34500 1.000 12.45000 232 VAL A O 1
ATOM 1398 N N . ASP A 1 195 ? 15.67000 27.90700 -13.99900 1.000 13.95000 233 ASP A N 1
ATOM 1399 C CA . ASP A 1 195 ? 15.72300 27.36000 -15.35100 1.000 13.24000 233 ASP A CA 1
ATOM 1400 C C . ASP A 1 195 ? 16.39800 25.99400 -15.38700 1.000 13.80000 233 ASP A C 1
ATOM 1401 O O . ASP A 1 195 ? 16.06400 25.16300 -16.24200 1.000 15.75000 233 ASP A O 1
ATOM 1406 N N . VAL A 1 196 ? 17.33700 25.72300 -14.47900 1.000 13.63000 234 VAL A N 1
ATOM 1407 C CA . VAL A 1 196 ? 18.03600 24.44300 -14.50300 1.000 10.66000 234 VAL A CA 1
ATOM 1408 C C . VAL A 1 196 ? 17.46200 23.44000 -13.50700 1.000 11.64000 234 VAL A C 1
ATOM 1409 O O . VAL A 1 196 ? 17.79300 22.24500 -13.58700 1.000 13.95000 234 VAL A O 1
ATOM 1413 N N . GLU A 1 197 ? 16.59600 23.87200 -12.59000 1.000 12.15000 235 GLU A N 1
ATOM 1414 C CA . GLU A 1 197 ? 16.16200 22.99700 -11.50900 1.000 12.42000 235 GLU A CA 1
ATOM 1415 C C . GLU A 1 197 ? 15.38700 21.78900 -12.03100 1.000 14.38000 235 GLU A C 1
ATOM 1416 O O . GLU A 1 197 ? 14.57300 21.89500 -12.95100 1.000 16.84000 235 GLU A O 1
ATOM 1422 N N . GLY A 1 198 ? 15.64900 20.63000 -11.42500 1.000 12.40000 236 GLY A N 1
ATOM 1423 C CA . GLY A 1 198 ? 14.92300 19.41200 -11.72000 1.000 14.80000 236 GLY A CA 1
ATOM 1424 C C . GLY A 1 198 ? 15.24700 18.77600 -13.05400 1.000 15.17000 236 GLY A C 1
ATOM 1425 O O . GLY A 1 198 ? 14.68200 17.72400 -13.37500 1.000 14.57000 236 GLY A O 1
ATOM 1426 N N . LYS A 1 199 ? 16.15500 19.35300 -13.82600 1.000 12.04000 237 LYS A N 1
ATOM 1427 C CA . LYS A 1 199 ? 16.38100 18.87100 -15.18300 1.000 12.30000 237 LYS A CA 1
ATOM 1428 C C . LYS A 1 199 ? 17.61600 17.99500 -15.30400 1.000 16.57000 237 LYS A C 1
ATOM 1429 O O . LYS A 1 199 ? 17.82100 17.39300 -16.36100 1.000 15.96000 237 LYS A O 1
ATOM 1435 N N . LYS A 1 200 ? 18.43300 17.90500 -14.25200 1.000 15.77000 238 LYS A N 1
ATOM 1436 C CA . LYS A 1 200 ? 19.57800 16.98600 -14.21100 1.000 14.86000 238 LYS A CA 1
ATOM 1437 C C . LYS A 1 200 ? 20.55700 17.25200 -15.35600 1.000 15.42000 238 LYS A C 1
ATOM 1438 O O . LYS A 1 200 ? 21.17400 16.32500 -15.89200 1.000 17.74000 238 LYS A O 1
ATOM 1444 N N . LEU A 1 201 ? 20.70900 18.52300 -15.72500 1.000 14.76000 239 LEU A N 1
ATOM 1445 C CA . LEU A 1 201 ? 21.61000 18.91700 -16.80000 1.000 16.69000 239 LEU A CA 1
ATOM 1446 C C . LEU A 1 201 ? 22.76600 19.77600 -16.30400 1.000 18.20000 239 LEU A C 1
ATOM 1447 O O . LEU A 1 201 ? 23.52100 20.30900 -17.12600 1.000 21.95000 239 LEU A O 1
ATOM 1452 N N . GLY A 1 202 ? 22.92700 19.93100 -14.99400 1.000 14.26000 240 GLY A N 1
ATOM 1453 C CA . GLY A 1 202 ? 23.99600 20.73900 -14.44300 1.000 17.83000 240 GLY A CA 1
ATOM 1454 C C . GLY A 1 202 ? 23.47900 22.03700 -13.83800 1.000 16.48000 240 GLY A C 1
ATOM 1455 O O . GLY A 1 202 ? 22.30700 22.40500 -13.96500 1.000 15.27000 240 GLY A O 1
ATOM 1456 N N . ILE A 1 203 ? 24.40800 22.74200 -13.18600 1.000 14.76000 241 ILE A N 1
ATOM 1457 C CA . ILE A 1 203 ? 24.08500 23.91400 -12.37800 1.000 12.17000 241 ILE A CA 1
ATOM 1458 C C . ILE A 1 203 ? 24.20500 25.19400 -13.19400 1.000 18.05000 241 ILE A C 1
ATOM 1459 O O . ILE A 1 203 ? 24.71600 25.19000 -14.32300 1.000 16.45000 241 ILE A O 1
ATOM 1464 N N . ASP A 1 204 ? 23.71900 26.29800 -12.63100 1.000 15.32000 242 ASP A N 1
ATOM 1465 C CA . ASP A 1 204 ? 23.89300 27.63400 -13.19700 1.000 15.57000 242 ASP A CA 1
ATOM 1466 C C . ASP A 1 204 ? 25.08000 28.27900 -12.48300 1.000 15.89000 242 ASP A C 1
ATOM 1467 O O . ASP A 1 204 ? 24.94200 28.86200 -11.40300 1.000 14.98000 242 ASP A O 1
ATOM 1472 N N . GLU A 1 205 ? 26.26400 28.16200 -13.09100 1.000 15.23000 243 GLU A N 1
ATOM 1473 C CA . GLU A 1 205 ? 27.47500 28.64100 -12.42700 1.000 15.72000 243 GLU A CA 1
ATOM 1474 C C . GLU A 1 205 ? 27.51200 30.15600 -12.33900 1.000 16.03000 243 GLU A C 1
ATOM 1475 O O . GLU A 1 205 ? 28.10300 30.70300 -11.40400 1.000 18.36000 243 GLU A O 1
ATOM 1481 N N . GLU A 1 206 ? 26.92000 30.84700 -13.31400 1.000 15.89000 244 GLU A N 1
ATOM 1482 C CA . GLU A 1 206 ? 26.84100 32.30200 -13.23500 1.000 17.22000 244 GLU A CA 1
ATOM 1483 C C . GLU A 1 206 ? 26.09100 32.73700 -11.98200 1.000 16.67000 244 GLU A C 1
ATOM 1484 O O . GLU A 1 206 ? 26.53100 33.64000 -11.26000 1.000 16.42000 244 GLU A O 1
ATOM 1490 N N . LEU A 1 207 ? 24.95600 32.09200 -11.70600 1.000 13.83000 245 LEU A N 1
ATOM 1491 C CA . LEU A 1 207 ? 24.18700 32.40800 -10.50500 1.000 14.22000 245 LEU A CA 1
ATOM 1492 C C . LEU A 1 207 ? 24.97000 32.06700 -9.23900 1.000 14.22000 245 LEU A C 1
ATOM 1493 O O . LEU A 1 207 ? 25.00800 32.86200 -8.29200 1.000 14.44000 245 LEU A O 1
ATOM 1498 N N . VAL A 1 208 ? 25.58400 30.88000 -9.19200 1.000 15.16000 246 VAL A N 1
ATOM 1499 C CA . VAL A 1 208 ? 26.36400 30.50500 -8.00900 1.000 12.65000 246 VAL A CA 1
ATOM 1500 C C . VAL A 1 208 ? 27.45000 31.53900 -7.73300 1.000 13.54000 246 VAL A C 1
ATOM 1501 O O . VAL A 1 208 ? 27.67500 31.93100 -6.58000 1.000 14.32000 246 VAL A O 1
ATOM 1505 N N . ALA A 1 209 ? 28.12000 32.01700 -8.78800 1.000 15.76000 247 ALA A N 1
ATOM 1506 C CA . ALA A 1 209 ? 29.19100 32.99300 -8.60400 1.000 14.17000 247 ALA A CA 1
ATOM 1507 C C . ALA A 1 209 ? 28.65700 34.30600 -8.04400 1.000 15.86000 247 ALA A C 1
ATOM 1508 O O . ALA A 1 209 ? 29.28900 34.92100 -7.17700 1.000 17.50000 247 ALA A O 1
ATOM 1510 N N . LEU A 1 210 ? 27.48300 34.73600 -8.51300 1.000 16.73000 248 LEU A N 1
ATOM 1511 C CA . LEU A 1 210 ? 26.85300 35.94700 -7.99100 1.000 17.23000 248 LEU A CA 1
ATOM 1512 C C . LEU A 1 210 ? 26.54100 35.80400 -6.50900 1.000 16.28000 248 LEU A C 1
ATOM 1513 O O . LEU A 1 210 ? 26.80700 36.71300 -5.71000 1.000 17.06000 248 LEU A O 1
ATOM 1518 N N . LEU A 1 211 ? 25.97200 34.65800 -6.12400 1.000 13.58000 249 LEU A N 1
ATOM 1519 C CA . LEU A 1 211 ? 25.65500 34.42300 -4.71800 1.000 14.54000 249 LEU A CA 1
ATOM 1520 C C . LEU A 1 211 ? 26.91000 34.41200 -3.85800 1.000 15.25000 249 LEU A C 1
ATOM 1521 O O . LEU A 1 211 ? 26.91800 34.96200 -2.75000 1.000 16.41000 249 LEU A O 1
ATOM 1526 N N . GLY A 1 212 ? 27.97600 33.76900 -4.33500 1.000 14.94000 250 GLY A N 1
ATOM 1527 C CA . GLY A 1 212 ? 29.18300 33.68300 -3.52700 1.000 16.81000 250 GLY A CA 1
ATOM 1528 C C . GLY A 1 212 ? 29.87800 35.01700 -3.37400 1.000 19.21000 250 GLY A C 1
ATOM 1529 O O . GLY A 1 212 ? 30.53000 35.27600 -2.35300 1.000 19.82000 250 GLY A O 1
ATOM 1530 N N . LYS A 1 213 ? 29.73500 35.88500 -4.36400 1.000 17.49000 251 LYS A N 1
ATOM 1531 C CA . LYS A 1 213 ? 30.41800 37.17100 -4.33700 1.000 19.90000 251 LYS A CA 1
ATOM 1532 C C . LYS A 1 213 ? 29.66900 38.19400 -3.49000 1.000 20.64000 251 LYS A C 1
ATOM 1533 O O . LYS A 1 213 ? 30.29700 39.01000 -2.80300 1.000 21.29000 251 LYS A O 1
ATOM 1539 N N . HIS A 1 214 ? 28.33600 38.15900 -3.50400 1.000 16.16000 252 HIS A N 1
ATOM 1540 C CA . HIS A 1 214 ? 27.55100 39.27400 -2.98900 1.000 17.25000 252 HIS A CA 1
ATOM 1541 C C . HIS A 1 214 ? 26.61400 38.97000 -1.82300 1.000 19.30000 252 HIS A C 1
ATOM 1542 O O . HIS A 1 214 ? 25.99100 39.90400 -1.31200 1.000 21.97000 252 HIS A O 1
ATOM 1549 N N . SER A 1 215 ? 26.47300 37.72600 -1.37800 1.000 15.70000 253 SER A N 1
ATOM 1550 C CA . SER A 1 215 ? 25.59200 37.47200 -0.24000 1.000 15.19000 253 SER A CA 1
ATOM 1551 C C . SER A 1 215 ? 26.33600 37.73500 1.06300 1.000 17.46000 253 SER A C 1
ATOM 1552 O O . SER A 1 215 ? 27.36700 37.09900 1.31100 1.000 18.85000 253 SER A O 1
ATOM 1555 N N . PRO A 1 216 ? 25.84500 38.62400 1.92300 1.000 15.66000 254 PRO A N 1
ATOM 1556 C CA . PRO A 1 216 ? 26.51700 38.86800 3.20400 1.000 20.44000 254 PRO A CA 1
ATOM 1557 C C . PRO A 1 216 ? 26.14200 37.87600 4.29000 1.000 20.86000 254 PRO A C 1
ATOM 1558 O O . PRO A 1 216 ? 26.71100 37.93900 5.38500 1.000 21.50000 254 PRO A O 1
ATOM 1562 N N . ILE A 1 217 ? 25.21400 36.96600 4.01000 1.000 14.87000 255 ILE A N 1
ATOM 1563 C CA . ILE A 1 217 ? 24.73200 35.98000 4.97800 1.000 15.79000 255 ILE A CA 1
ATOM 1564 C C . ILE A 1 217 ? 24.79400 34.59700 4.33400 1.000 15.48000 255 ILE A C 1
ATOM 1565 O O . ILE A 1 217 ? 25.04200 34.50100 3.11800 1.000 14.25000 255 ILE A O 1
ATOM 1570 N N . PRO A 1 218 ? 24.58400 33.50900 5.08500 1.000 14.25000 256 PRO A N 1
ATOM 1571 C CA . PRO A 1 218 ? 24.60400 32.18100 4.46000 1.000 14.68000 256 PRO A CA 1
ATOM 1572 C C . PRO A 1 218 ? 23.57800 32.09100 3.34200 1.000 15.14000 256 PRO A C 1
ATOM 1573 O O . PRO A 1 218 ? 22.47000 32.62800 3.43700 1.000 13.54000 256 PRO A O 1
ATOM 1577 N N . VAL A 1 219 ? 23.96300 31.41100 2.27000 1.000 15.44000 257 VAL A N 1
ATOM 1578 C CA . VAL A 1 219 ? 23.09900 31.26200 1.11100 1.000 13.48000 257 VAL A CA 1
ATOM 1579 C C . VAL A 1 219 ? 23.24400 29.84400 0.58700 1.000 13.62000 257 VAL A C 1
ATOM 1580 O O . VAL A 1 219 ? 24.35300 29.30300 0.51500 1.000 13.54000 257 VAL A O 1
ATOM 1584 N N . THR A 1 220 ? 22.11200 29.22700 0.27400 1.000 12.06000 258 THR A N 1
ATOM 1585 C CA . THR A 1 220 ? 22.05900 27.88300 -0.28700 1.000 11.86000 258 THR A CA 1
ATOM 1586 C C . THR A 1 220 ? 21.56900 27.98200 -1.72100 1.000 11.82000 258 THR A C 1
ATOM 1587 O O . THR A 1 220 ? 20.54900 28.62800 -1.98600 1.000 12.71000 258 THR A O 1
ATOM 1591 N N . TYR A 1 221 ? 22.33000 27.40100 -2.64000 1.000 10.76000 259 TYR A N 1
ATOM 1592 C CA . TYR A 1 221 ? 21.92000 27.26200 -4.02600 1.000 12.39000 259 TYR A CA 1
ATOM 1593 C C . TYR A 1 221 ? 21.30100 25.88900 -4.25100 1.000 13.69000 259 TYR A C 1
ATOM 1594 O O . TYR A 1 221 ? 21.77400 24.87800 -3.71700 1.000 12.61000 259 TYR A O 1
ATOM 1603 N N . ALA A 1 222 ? 20.27300 25.85000 -5.09700 1.000 11.33000 260 ALA A N 1
ATOM 1604 C CA . ALA A 1 222 ? 19.64200 24.59800 -5.47300 1.000 13.71000 260 ALA A CA 1
ATOM 1605 C C . ALA A 1 222 ? 19.34400 24.61300 -6.95900 1.000 13.68000 260 ALA A C 1
ATOM 1606 O O . ALA A 1 222 ? 18.91900 25.63700 -7.50400 1.000 13.26000 260 ALA A O 1
ATOM 1608 N N . GLY A 1 223 ? 19.54200 23.46500 -7.60400 1.000 13.30000 261 GLY A N 1
ATOM 1609 C CA . GLY A 1 223 ? 19.10000 23.28300 -8.97400 1.000 14.32000 261 GLY A CA 1
ATOM 1610 C C . GLY A 1 223 ? 20.11300 22.64800 -9.90200 1.000 16.23000 261 GLY A C 1
ATOM 1611 O O . GLY A 1 223 ? 21.16400 23.23000 -10.18100 1.000 14.65000 261 GLY A O 1
ATOM 1612 N N . GLY A 1 224 ? 19.79500 21.45400 -10.40100 1.000 13.05000 262 GLY A N 1
ATOM 1613 C CA . GLY A 1 224 ? 20.57300 20.85300 -11.46800 1.000 12.14000 262 GLY A CA 1
ATOM 1614 C C . GLY A 1 224 ? 21.83600 20.12600 -11.06000 1.000 16.09000 262 GLY A C 1
ATOM 1615 O O . GLY A 1 224 ? 22.54500 19.64200 -11.94900 1.000 15.76000 262 GLY A O 1
ATOM 1616 N N . VAL A 1 225 ? 22.15700 20.03000 -9.76400 1.000 12.71000 263 VAL A N 1
ATOM 1617 C CA . VAL A 1 225 ? 23.33100 19.24500 -9.36600 1.000 14.27000 263 VAL A CA 1
ATOM 1618 C C . VAL A 1 225 ? 23.09600 17.79700 -9.75100 1.000 19.68000 263 VAL A C 1
ATOM 1619 O O . VAL A 1 225 ? 22.11500 17.18500 -9.31300 1.000 19.87000 263 VAL A O 1
ATOM 1623 N N . THR A 1 226 ? 24.00800 17.22800 -10.55100 1.000 13.14000 264 THR A N 1
ATOM 1624 C CA . THR A 1 226 ? 23.74900 15.89800 -11.08400 1.000 14.13000 264 THR A CA 1
ATOM 1625 C C . THR A 1 226 ? 24.87600 14.91000 -10.82800 1.000 15.46000 264 THR A C 1
ATOM 1626 O O . THR A 1 226 ? 24.61000 13.72100 -10.61100 1.000 18.85000 264 THR A O 1
ATOM 1630 N N . VAL A 1 227 ? 26.12800 15.36300 -10.85500 1.000 16.97000 265 VAL A N 1
ATOM 1631 C CA . VAL A 1 227 ? 27.27800 14.49900 -10.63300 1.000 18.25000 265 VAL A CA 1
ATOM 1632 C C . VAL A 1 227 ? 28.16900 15.11200 -9.56100 1.000 16.15000 265 VAL A C 1
ATOM 1633 O O . VAL A 1 227 ? 28.04300 16.28600 -9.21000 1.000 15.42000 265 VAL A O 1
ATOM 1637 N N . MET A 1 228 ? 29.08700 14.28800 -9.04500 1.000 16.67000 266 MET A N 1
ATOM 1638 C CA . MET A 1 228 ? 29.98100 14.74600 -7.98800 1.000 15.31000 266 MET A CA 1
ATOM 1639 C C . MET A 1 228 ? 30.74700 15.99100 -8.40500 1.000 14.77000 266 MET A C 1
ATOM 1640 O O . MET A 1 228 ? 30.97300 16.88500 -7.58700 1.000 15.96000 266 MET A O 1
ATOM 1645 N N . ASP A 1 229 ? 31.13600 16.08900 -9.67900 1.000 16.35000 267 ASP A N 1
ATOM 1646 C CA . ASP A 1 229 ? 31.91500 17.24900 -10.08700 1.000 16.77000 267 ASP A CA 1
ATOM 1647 C C . ASP A 1 229 ? 31.11400 18.53900 -9.95900 1.000 17.86000 267 ASP A C 1
ATOM 1648 O O . ASP A 1 229 ? 31.70400 19.61100 -9.79700 1.000 16.76000 267 ASP A O 1
ATOM 1653 N N . ASP A 1 230 ? 29.77600 18.45600 -10.02300 1.000 14.84000 268 ASP A N 1
ATOM 1654 C CA . ASP A 1 230 ? 28.95600 19.65100 -9.83500 1.000 14.53000 268 ASP A CA 1
ATOM 1655 C C . ASP A 1 230 ? 29.10900 20.21400 -8.43100 1.000 15.01000 268 ASP A C 1
ATOM 1656 O O . ASP A 1 230 ? 29.01800 21.43000 -8.24000 1.000 16.07000 268 ASP A O 1
ATOM 1661 N N . LEU A 1 231 ? 29.34300 19.34700 -7.44100 1.000 15.88000 269 LEU A N 1
ATOM 1662 C CA . LEU A 1 231 ? 29.61700 19.82500 -6.09000 1.000 14.55000 269 LEU A CA 1
ATOM 1663 C C . LEU A 1 231 ? 30.93300 20.59000 -6.03700 1.000 13.47000 269 LEU A C 1
ATOM 1664 O O . LEU A 1 231 ? 31.03900 21.62000 -5.35900 1.000 15.29000 269 LEU A O 1
ATOM 1669 N N . GLU A 1 232 ? 31.94700 20.10700 -6.75100 1.000 15.30000 270 GLU A N 1
ATOM 1670 C CA . GLU A 1 232 ? 33.19000 20.86300 -6.81700 1.000 16.98000 270 GLU A CA 1
ATOM 1671 C C . GLU A 1 232 ? 33.01700 22.17100 -7.57800 1.000 13.54000 270 GLU A C 1
ATOM 1672 O O . GLU A 1 232 ? 33.66000 23.16700 -7.23200 1.000 15.45000 270 GLU A O 1
ATOM 1678 N N . ARG A 1 233 ? 32.16200 22.19200 -8.60900 1.000 14.42000 271 ARG A N 1
ATOM 1679 C CA . ARG A 1 233 ? 31.87300 23.45200 -9.28500 1.000 15.28000 271 ARG A CA 1
ATOM 1680 C C . ARG A 1 233 ? 31.18200 24.43800 -8.35100 1.000 13.16000 271 ARG A C 1
ATOM 1681 O O . ARG A 1 233 ? 31.39600 25.65100 -8.46100 1.000 17.09000 271 ARG A O 1
ATOM 1689 N N . ILE A 1 234 ? 30.35200 23.93800 -7.42800 1.000 15.40000 272 ILE A N 1
ATOM 1690 C CA . ILE A 1 234 ? 29.74800 24.80000 -6.41100 1.000 14.27000 272 ILE A CA 1
ATOM 1691 C C . ILE A 1 234 ? 30.83200 25.45700 -5.56900 1.000 13.21000 272 ILE A C 1
ATOM 1692 O O . ILE A 1 234 ? 30.80000 26.66600 -5.30500 1.000 13.83000 272 ILE A O 1
ATOM 1697 N N . ARG A 1 235 ? 31.79800 24.65900 -5.10900 1.000 14.82000 273 ARG A N 1
ATOM 1698 C CA . ARG A 1 235 ? 32.91200 25.21000 -4.34200 1.000 14.71000 273 ARG A CA 1
ATOM 1699 C C . ARG A 1 235 ? 33.64400 26.28900 -5.13000 1.000 15.49000 273 ARG A C 1
ATOM 1700 O O . ARG A 1 235 ? 33.91900 27.37600 -4.61200 1.000 16.15000 273 ARG A O 1
ATOM 1708 N N . THR A 1 236 ? 33.99600 25.99200 -6.38200 1.000 15.27000 274 THR A N 1
ATOM 1709 C CA . THR A 1 236 ? 34.85900 26.89000 -7.14400 1.000 19.37000 274 THR A CA 1
ATOM 1710 C C . THR A 1 236 ? 34.12000 28.15200 -7.57100 1.000 16.56000 274 THR A C 1
ATOM 1711 O O . THR A 1 236 ? 34.60900 29.26600 -7.35300 1.000 17.15000 274 THR A O 1
ATOM 1715 N N . ALA A 1 237 ? 32.94900 27.99900 -8.19400 1.000 16.53000 275 ALA A N 1
ATOM 1716 C CA . ALA A 1 237 ? 32.19000 29.17700 -8.60700 1.000 16.63000 275 ALA A CA 1
ATOM 1717 C C . ALA A 1 237 ? 31.77900 30.01200 -7.40500 1.000 16.36000 275 ALA A C 1
ATOM 1718 O O . ALA A 1 237 ? 31.80900 31.24700 -7.45900 1.000 17.31000 275 ALA A O 1
ATOM 1720 N N . GLY A 1 238 ? 31.39200 29.35900 -6.31300 1.000 15.25000 276 GLY A N 1
ATOM 1721 C CA . GLY A 1 238 ? 30.91000 30.07600 -5.15500 1.000 14.17000 276 GLY A CA 1
ATOM 1722 C C . GLY A 1 238 ? 31.96700 30.51700 -4.18000 1.000 19.32000 276 GLY A C 1
ATOM 1723 O O . GLY A 1 238 ? 31.63300 31.14900 -3.17300 1.000 17.10000 276 GLY A O 1
ATOM 1724 N N . MET A 1 239 ? 33.23500 30.19400 -4.44300 1.000 19.98000 277 MET A N 1
ATOM 1725 C CA . MET A 1 239 ? 34.35100 30.53800 -3.55400 1.000 17.67000 277 MET A CA 1
ATOM 1726 C C . MET A 1 239 ? 34.13300 30.00900 -2.13800 1.000 19.02000 277 MET A C 1
ATOM 1727 O O . MET A 1 239 ? 34.50100 30.65200 -1.15000 1.000 19.14000 277 MET A O 1
ATOM 1732 N N . ASP A 1 240 ? 33.55000 28.81400 -2.04300 1.000 15.72000 278 ASP A N 1
ATOM 1733 C CA . ASP A 1 240 ? 33.21600 28.14800 -0.78500 1.000 15.73000 278 ASP A CA 1
ATOM 1734 C C . ASP A 1 240 ? 32.23800 28.95800 0.07000 1.000 16.95000 278 ASP A C 1
ATOM 1735 O O . ASP A 1 240 ? 32.09700 28.69800 1.26900 1.000 18.77000 278 ASP A O 1
ATOM 1740 N N . ASN A 1 241 ? 31.54300 29.92800 -0.52400 1.000 16.70000 279 ASN A N 1
ATOM 1741 C CA . ASN A 1 241 ? 30.58400 30.74800 0.20600 1.000 15.33000 279 ASN A CA 1
ATOM 1742 C C . ASN A 1 241 ? 29.14100 30.29600 0.03000 1.000 16.82000 279 ASN A C 1
ATOM 1743 O O . ASN A 1 241 ? 28.25300 30.86300 0.67900 1.000 17.01000 279 ASN A O 1
ATOM 1748 N N . VAL A 1 242 ? 28.88000 29.32500 -0.84500 1.000 13.31000 280 VAL A N 1
ATOM 1749 C CA . VAL A 1 242 ? 27.52100 28.93100 -1.21500 1.000 12.68000 280 VAL A CA 1
ATOM 1750 C C . VAL A 1 242 ? 27.31300 27.47000 -0.82300 1.000 15.21000 280 VAL A C 1
ATOM 1751 O O . VAL A 1 242 ? 28.08600 26.59600 -1.23900 1.000 15.10000 280 VAL A O 1
ATOM 1755 N N . ASP A 1 243 ? 26.27700 27.20400 -0.01700 1.000 12.37000 281 ASP A N 1
ATOM 1756 C CA . ASP A 1 243 ? 25.86600 25.83700 0.28500 1.000 13.43000 281 ASP A CA 1
ATOM 1757 C C . ASP A 1 243 ? 25.00600 25.28100 -0.86000 1.000 14.01000 281 ASP A C 1
ATOM 1758 O O . ASP A 1 243 ? 24.62100 26.00900 -1.78000 1.000 12.96000 281 ASP A O 1
ATOM 1763 N N . VAL A 1 244 ? 24.71300 23.97100 -0.82700 1.000 12.26000 282 VAL A N 1
ATOM 1764 C CA . VAL A 1 244 ? 24.12000 23.31700 -1.99300 1.000 10.37000 282 VAL A CA 1
ATOM 1765 C C . VAL A 1 244 ? 23.07700 22.27900 -1.59700 1.000 13.40000 282 VAL A C 1
ATOM 1766 O O . VAL A 1 244 ? 23.29500 21.45400 -0.70000 1.000 12.47000 282 VAL A O 1
ATOM 1770 N N . THR A 1 245 ? 21.94800 22.30700 -2.30900 1.000 11.53000 283 THR A N 1
ATOM 1771 C CA . THR A 1 245 ? 20.90700 21.29500 -2.20900 1.000 12.11000 283 THR A CA 1
ATOM 1772 C C . THR A 1 245 ? 20.93900 20.41000 -3.44700 1.000 14.68000 283 THR A C 1
ATOM 1773 O O . THR A 1 245 ? 21.16800 20.89400 -4.56100 1.000 14.65000 283 THR A O 1
ATOM 1777 N N . VAL A 1 246 ? 20.71000 19.11400 -3.24800 1.000 14.14000 284 VAL A N 1
ATOM 1778 C CA . VAL A 1 246 ? 20.54300 18.15600 -4.33500 1.000 11.58000 284 VAL A CA 1
ATOM 1779 C C . VAL A 1 246 ? 19.21000 17.45600 -4.13600 1.000 13.56000 284 VAL A C 1
ATOM 1780 O O . VAL A 1 246 ? 18.93600 16.92000 -3.05300 1.000 14.69000 284 VAL A O 1
ATOM 1784 N N . GLY A 1 247 ? 18.37800 17.47800 -5.17200 1.000 13.24000 285 GLY A N 1
ATOM 1785 C CA . GLY A 1 247 ? 17.09900 16.79400 -5.12800 1.000 13.72000 285 GLY A CA 1
ATOM 1786 C C . GLY A 1 247 ? 17.00900 15.65500 -6.12600 1.000 13.25000 285 GLY A C 1
ATOM 1787 O O . GLY A 1 247 ? 17.29500 14.50100 -5.78700 1.000 13.65000 285 GLY A O 1
ATOM 1788 N N . SER A 1 248 ? 16.65700 15.99300 -7.37600 1.000 13.78000 286 SER A N 1
ATOM 1789 C CA . SER A 1 248 ? 16.27600 14.99100 -8.36800 1.000 13.52000 286 SER A CA 1
ATOM 1790 C C . SER A 1 248 ? 17.38000 13.97400 -8.62800 1.000 13.55000 286 SER A C 1
ATOM 1791 O O . SER A 1 248 ? 17.08700 12.80400 -8.89600 1.000 16.33000 286 SER A O 1
ATOM 1794 N N . ALA A 1 249 ? 18.64900 14.39400 -8.58100 1.000 14.50000 287 ALA A N 1
ATOM 1795 C CA . ALA A 1 249 ? 19.70600 13.45800 -8.94300 1.000 15.15000 287 ALA A CA 1
ATOM 1796 C C . ALA A 1 249 ? 19.99400 12.42300 -7.86700 1.000 14.29000 287 ALA A C 1
ATOM 1797 O O . ALA A 1 249 ? 20.67700 11.44000 -8.16200 1.000 16.89000 287 ALA A O 1
ATOM 1799 N N . LEU A 1 250 ? 19.50700 12.60700 -6.63800 1.000 13.94000 288 LEU A N 1
ATOM 1800 C CA . LEU A 1 250 ? 19.85400 11.67300 -5.57100 1.000 14.11000 288 LEU A CA 1
ATOM 1801 C C . LEU A 1 250 ? 19.18200 10.32000 -5.76700 1.000 14.16000 288 LEU A C 1
ATOM 1802 O O . LEU A 1 250 ? 18.01300 10.24100 -6.15400 1.000 14.52000 288 LEU A O 1
ATOM 1807 N N . ASP A 1 251 ? 19.92200 9.25100 -5.43800 1.000 15.90000 289 ASP A N 1
ATOM 1808 C CA . ASP A 1 251 ? 19.36300 7.90300 -5.54300 1.000 16.80000 289 ASP A CA 1
ATOM 1809 C C . ASP A 1 251 ? 18.08800 7.75700 -4.72000 1.000 16.45000 289 ASP A C 1
ATOM 1810 O O . ASP A 1 251 ? 17.14100 7.08200 -5.14900 1.000 17.70000 289 ASP A O 1
ATOM 1815 N N . ILE A 1 252 ? 18.02400 8.40400 -3.55200 1.000 15.49000 290 ILE A N 1
ATOM 1816 C CA . ILE A 1 252 ? 16.82600 8.28200 -2.72800 1.000 17.49000 290 ILE A CA 1
ATOM 1817 C C . ILE A 1 252 ? 15.61900 8.97200 -3.33900 1.000 15.85000 290 ILE A C 1
ATOM 1818 O O . ILE A 1 252 ? 14.49300 8.74200 -2.87800 1.000 18.52000 290 ILE A O 1
ATOM 1823 N N . PHE A 1 253 ? 15.82000 9.80500 -4.36600 1.000 14.87000 291 PHE A N 1
ATOM 1824 C CA . PHE A 1 253 ? 14.73500 10.42600 -5.11200 1.000 15.65000 291 PHE A CA 1
ATOM 1825 C C . PHE A 1 253 ? 14.76000 9.97000 -6.56700 1.000 15.75000 291 PHE A C 1
ATOM 1826 O O . PHE A 1 253 ? 14.33600 10.69500 -7.46700 1.000 16.21000 291 PHE A O 1
ATOM 1834 N N . GLY A 1 254 ? 15.27800 8.76700 -6.81500 1.000 15.84000 292 GLY A N 1
ATOM 1835 C CA . GLY A 1 254 ? 15.18100 8.15200 -8.12500 1.000 15.66000 292 GLY A CA 1
ATOM 1836 C C . GLY A 1 254 ? 16.32600 8.42700 -9.07200 1.000 20.37000 292 GLY A C 1
ATOM 1837 O O . GLY A 1 254 ? 16.30100 7.93600 -10.21300 1.000 23.07000 292 GLY A O 1
ATOM 1838 N N . GLY A 1 255 ? 17.32400 9.19500 -8.65000 1.000 17.66000 293 GLY A N 1
ATOM 1839 C CA . GLY A 1 255 ? 18.44400 9.53700 -9.49700 1.000 18.64000 293 GLY A CA 1
ATOM 1840 C C . GLY A 1 255 ? 19.60300 8.56700 -9.34900 1.000 20.82000 293 GLY A C 1
ATOM 1841 O O . GLY A 1 255 ? 19.49300 7.49300 -8.75200 1.000 18.85000 293 GLY A O 1
ATOM 1842 N N . ASN A 1 256 ? 20.74200 8.97200 -9.91400 1.000 17.64000 294 ASN A N 1
ATOM 1843 C CA . ASN A 1 256 ? 21.93600 8.13900 -9.95800 1.000 20.19000 294 ASN A CA 1
ATOM 1844 C C . ASN A 1 256 ? 23.05500 8.58900 -9.03300 1.000 21.99000 294 ASN A C 1
ATOM 1845 O O . ASN A 1 256 ? 24.04200 7.86000 -8.89000 1.000 22.90000 294 ASN A O 1
ATOM 1850 N N . LEU A 1 257 ? 22.94000 9.75600 -8.40800 1.000 15.64000 295 LEU A N 1
ATOM 1851 C CA . LEU A 1 257 ? 23.96800 10.26400 -7.51200 1.000 15.27000 295 LEU A CA 1
ATOM 1852 C C . LEU A 1 257 ? 23.68300 9.72700 -6.11500 1.000 17.48000 295 LEU A C 1
ATOM 1853 O O . LEU A 1 257 ? 22.59900 9.96200 -5.57600 1.000 16.94000 295 LEU A O 1
ATOM 1858 N N . ALA A 1 258 ? 24.63600 9.00500 -5.53100 1.000 14.11000 296 ALA A N 1
ATOM 1859 C CA . ALA A 1 258 ? 24.36300 8.33100 -4.26800 1.000 15.61000 296 ALA A CA 1
ATOM 1860 C C . ALA A 1 258 ? 24.34400 9.34200 -3.13100 1.000 14.21000 296 ALA A C 1
ATOM 1861 O O . ALA A 1 258 ? 25.31000 10.09000 -2.94600 1.000 14.65000 296 ALA A O 1
ATOM 1863 N N . TYR A 1 259 ? 23.23200 9.35900 -2.38200 1.000 13.12000 297 TYR A N 1
ATOM 1864 C CA . TYR A 1 259 ? 23.14500 10.16400 -1.16800 1.000 14.71000 297 TYR A CA 1
ATOM 1865 C C . TYR A 1 259 ? 24.34600 9.92100 -0.25900 1.000 15.03000 297 TYR A C 1
ATOM 1866 O O . TYR A 1 259 ? 24.92400 10.86800 0.28800 1.000 14.86000 297 TYR A O 1
ATOM 1875 N N . LYS A 1 260 ? 24.76400 8.66000 -0.11100 1.000 15.05000 298 LYS A N 1
ATOM 1876 C CA . LYS A 1 260 ? 25.88500 8.37700 0.78500 1.000 17.31000 298 LYS A CA 1
ATOM 1877 C C . LYS A 1 260 ? 27.17300 9.05000 0.32600 1.000 15.67000 298 LYS A C 1
ATOM 1878 O O . LYS A 1 260 ? 27.98700 9.44300 1.16500 1.000 17.31000 298 LYS A O 1
ATOM 1884 N N . ASP A 1 261 ? 27.37300 9.19000 -0.98800 1.000 16.27000 299 ASP A N 1
ATOM 1885 C CA . ASP A 1 261 ? 28.56800 9.85900 -1.50100 1.000 14.48000 299 ASP A CA 1
ATOM 1886 C C . ASP A 1 261 ? 28.50300 11.36800 -1.31000 1.000 14.61000 299 ASP A C 1
ATOM 1887 O O . ASP A 1 261 ? 29.54700 12.01400 -1.12800 1.000 16.35000 299 ASP A O 1
ATOM 1892 N N . VAL A 1 262 ? 27.30400 11.95100 -1.39500 1.000 15.04000 300 VAL A N 1
ATOM 1893 C CA . VAL A 1 262 ? 27.15700 13.38000 -1.12800 1.000 12.82000 300 VAL A CA 1
ATOM 1894 C C . VAL A 1 262 ? 27.38100 13.67000 0.35100 1.000 14.36000 300 VAL A C 1
ATOM 1895 O O . VAL A 1 262 ? 28.01400 14.66900 0.70200 1.000 13.50000 300 VAL A O 1
ATOM 1899 N N . VAL A 1 263 ? 26.87200 12.80700 1.24100 1.000 13.46000 301 VAL A N 1
ATOM 1900 C CA . VAL A 1 263 ? 27.12700 12.97500 2.67500 1.000 13.35000 301 VAL A CA 1
ATOM 1901 C C . VAL A 1 263 ? 28.62500 12.90700 2.97000 1.000 13.62000 301 VAL A C 1
ATOM 1902 O O . VAL A 1 263 ? 29.16200 13.71700 3.73600 1.000 14.01000 301 VAL A O 1
ATOM 1906 N N . ALA A 1 264 ? 29.32500 11.92700 2.38600 1.000 14.55000 302 ALA A N 1
ATOM 1907 C CA . ALA A 1 264 ? 30.75700 11.82500 2.65400 1.000 15.62000 302 ALA A CA 1
ATOM 1908 C C . ALA A 1 264 ? 31.49800 13.06200 2.15900 1.000 15.89000 302 ALA A C 1
ATOM 1909 O O . ALA A 1 264 ? 32.41000 13.55700 2.83300 1.000 16.97000 302 ALA A O 1
ATOM 1911 N N . TRP A 1 265 ? 31.09600 13.59200 0.99700 1.000 14.49000 303 TRP A N 1
ATOM 1912 C CA . TRP A 1 265 ? 31.68500 14.82100 0.47200 1.000 12.35000 303 TRP A CA 1
ATOM 1913 C C . TRP A 1 265 ? 31.45100 15.99800 1.41000 1.000 16.23000 303 TRP A C 1
ATOM 1914 O O . TRP A 1 265 ? 32.35400 16.81500 1.64300 1.000 13.60000 303 TRP A O 1
ATOM 1925 N N . HIS A 1 266 ? 30.23300 16.09900 1.94300 1.000 13.37000 304 HIS A N 1
ATOM 1926 C CA . HIS A 1 266 ? 29.88900 17.12100 2.92700 1.000 12.90000 304 HIS A CA 1
ATOM 1927 C C . HIS A 1 266 ? 30.76800 17.01200 4.16800 1.000 14.64000 304 HIS A C 1
ATOM 1928 O O . HIS A 1 266 ? 31.30600 18.01500 4.65900 1.000 15.03000 304 HIS A O 1
ATOM 1935 N N . ASN A 1 267 ? 30.93000 15.79300 4.68400 1.000 14.87000 305 ASN A N 1
ATOM 1936 C CA . ASN A 1 267 ? 31.74000 15.60400 5.87900 1.000 16.33000 305 ASN A CA 1
ATOM 1937 C C . ASN A 1 267 ? 33.20600 15.91900 5.61000 1.000 18.96000 305 ASN A C 1
ATOM 1938 O O . ASN A 1 267 ? 33.91600 16.37500 6.51000 1.000 18.87000 305 ASN A O 1
ATOM 1943 N N . GLN A 1 268 ? 33.66700 15.71500 4.37800 1.000 15.66000 306 GLN A N 1
ATOM 1944 C CA . GLN A 1 268 ? 35.05600 16.02100 4.04800 1.000 17.11000 306 GLN A CA 1
ATOM 1945 C C . GLN A 1 268 ? 35.33700 17.51900 4.00900 1.000 19.91000 306 GLN A C 1
ATOM 1946 O O . GLN A 1 268 ? 36.50100 17.92100 4.13600 1.000 22.15000 306 GLN A O 1
ATOM 1952 N N . GLN A 1 269 ? 34.30600 18.35500 3.83900 1.000 16.26000 307 GLN A N 1
ATOM 1953 C CA . GLN A 1 269 ? 34.49800 19.80200 3.85800 1.000 17.48000 307 GLN A CA 1
ATOM 1954 C C . GLN A 1 269 ? 34.83000 20.33300 5.24000 1.000 27.13000 307 GLN A C 1
ATOM 1955 O O . GLN A 1 269 ? 35.41600 21.41600 5.34900 1.000 29.01000 307 GLN A O 1
ATOM 1961 N N . LYS A 1 270 ? 34.43700 19.61300 6.29000 1.000 23.13000 308 LYS A N 1
ATOM 1962 C CA . LYS A 1 270 ? 34.59600 20.11200 7.65500 1.000 26.41000 308 LYS A CA 1
ATOM 1963 C C . LYS A 1 270 ? 36.05200 20.11700 8.08900 1.000 36.62000 308 LYS A C 1
ATOM 1964 O O . LYS A 1 270 ? 36.43500 20.89900 8.97000 1.000 39.34000 308 LYS A O 1
ATOM 1970 N N . VAL A 1 271 ? 36.86000 19.23500 7.51000 1.000 34.40000 309 VAL A N 1
ATOM 1971 C CA . VAL A 1 271 ? 38.25500 19.07400 7.89200 1.000 36.12000 309 VAL A CA 1
ATOM 1972 C C . VAL A 1 271 ? 39.03900 20.36000 7.65400 1.000 40.71000 309 VAL A C 1
ATOM 1973 O O . VAL A 1 271 ? 38.76700 21.09300 6.69900 1.000 45.06000 309 VAL A O 1
#

InterPro domains:
  IPR006062 Histidine biosynthesis protein [PF00977] (54-288)
  IPR011060 Ribulose-phosphate binding barrel [SSF51366] (51-303)
  IPR011858 His6/HISN3 [TIGR02129] (50-304)
  IPR013785 Aldolase-type TIM barrel [G3DSA:3.20.20.70] (50-308)
  IPR044524 Histidine biosynthesis, HisA-like [PTHR43090] (51-308)

Organism: Medicago truncatula (NCBI:txid3880)

Sequence (257 aa):
SVQFRPCINNIHKGKVKQIVGSTLKDLKSDPITNFESDKSAAEYATLYKQDGLKGGHVIMLGADPFSKAASLEALHAYPGGLQVGGGINSDNCLSYIEEGASHVIVTSYVFNNGQMDLERLKDLVRIVGKERLVLDLSCRKKEGKYAIVTDRWQKFSDVSLDAKVMEFLANFADEFLVHGVDVEGKKLGIDEELVALLGKHSPIPVTYAGGVTVMDDLERIRTAGMDNVDVTVGSALDIFGGNLAYKDVVAWHNQQKV

B-factor: mean 20.21, std 8.02, range [9.35, 54.98]